Protein 4HCJ (pdb70)

Structure (mmCIF, N/CA/C/O backbone):
data_4HCJ
#
_entry.id   4HCJ
#
_cell.length_a   64.799
_cell.length_b   42.197
_cell.length_c   66.366
_cell.angle_alpha   90.00
_cell.angle_beta   116.95
_cell.angle_gamma   90.00
#
_symmetry.space_group_name_H-M   'C 1 2 1'
#
loop_
_entity.id
_entity.type
_entity.pdbx_description
1 polymer 'ThiJ/PfpI domain protein'
2 non-polymer 'MAGNESIUM ION'
3 non-polymer 'CHLORIDE ION'
4 non-polymer 'FORMIC ACID'
5 water water
#
loop_
_atom_site.group_PDB
_atom_site.id
_atom_site.type_symbol
_atom_site.label_atom_id
_atom_site.label_alt_id
_atom_site.label_comp_id
_atom_site.label_asym_id
_atom_site.label_entity_id
_atom_site.label_seq_id
_atom_site.pdbx_PDB_ins_code
_atom_site.Cartn_x
_atom_site.Cartn_y
_atom_site.Cartn_z
_atom_site.occupancy
_atom_site.B_iso_or_equiv
_atom_site.auth_seq_id
_atom_site.auth_comp_id
_atom_site.auth_asym_id
_atom_site.auth_atom_id
_atom_site.pdbx_PDB_model_num
ATOM 1 N N . GLY A 1 5 ? -6.542 36.331 26.719 1.00 40.70 2 GLY A N 1
ATOM 2 C CA . GLY A 1 5 ? -5.511 37.348 26.831 1.00 31.31 2 GLY A CA 1
ATOM 3 C C . GLY A 1 5 ? -4.934 37.777 25.492 1.00 22.79 2 GLY A C 1
ATOM 4 O O . GLY A 1 5 ? -3.788 38.235 25.416 1.00 23.12 2 GLY A O 1
ATOM 5 N N . LYS A 1 6 ? -5.718 37.629 24.425 1.00 16.90 3 LYS A N 1
ATOM 6 C CA . LYS A 1 6 ? -5.271 38.037 23.098 1.00 13.88 3 LYS A CA 1
ATOM 7 C C . LYS A 1 6 ? -5.323 39.551 22.957 1.00 12.45 3 LYS A C 1
ATOM 8 O O . LYS A 1 6 ? -6.292 40.199 23.370 1.00 14.66 3 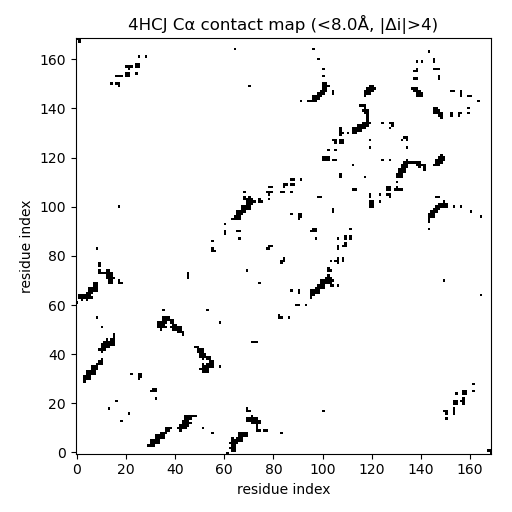LYS A O 1
ATOM 14 N N . THR A 1 7 ? -4.274 40.097 22.357 1.00 9.60 4 THR A N 1
ATOM 15 C CA . THR A 1 7 ? -4.060 41.536 22.322 1.00 9.01 4 THR A CA 1
ATOM 16 C C . THR A 1 7 ? -4.136 42.150 20.930 1.00 8.13 4 THR A C 1
ATOM 17 O O . THR A 1 7 ? -4.240 43.363 20.796 1.00 8.51 4 THR A O 1
ATOM 21 N N . ASN A 1 8 ? -4.025 41.323 19.895 1.00 7.95 5 ASN A N 1
ATOM 22 C CA . ASN A 1 8 ? -3.907 41.814 18.527 1.00 7.86 5 ASN A CA 1
ATOM 23 C C . ASN A 1 8 ? -2.706 42.746 18.354 1.00 7.43 5 ASN A C 1
ATOM 24 O O . ASN A 1 8 ? -2.746 43.660 17.538 1.00 7.84 5 ASN A O 1
ATOM 29 N N . ASN A 1 9 ? -1.635 42.481 19.108 1.00 7.45 6 ASN A N 1
ATOM 30 C CA . ASN A 1 9 ? -0.397 43.254 19.020 1.00 7.14 6 ASN A CA 1
ATOM 31 C C . ASN A 1 9 ? 0.782 42.332 18.696 1.00 6.42 6 ASN A C 1
ATOM 32 O O . ASN A 1 9 ? 0.856 41.205 19.198 1.00 7.34 6 ASN A O 1
ATOM 37 N N . ILE A 1 10 ? 1.718 42.839 17.897 1.00 6.34 7 ILE A N 1
ATOM 38 C CA . ILE A 1 10 ? 2.935 42.126 17.534 1.00 6.19 7 ILE A CA 1
ATOM 39 C C . ILE A 1 10 ? 4.147 42.986 17.872 1.00 6.12 7 ILE A C 1
ATOM 40 O O . ILE A 1 10 ? 4.166 44.181 17.576 1.00 6.75 7 ILE A O 1
ATOM 45 N N . LEU A 1 11 ? 5.154 42.372 18.482 1.00 5.66 8 LEU A N 1
ATOM 46 C CA . LEU A 1 11 ? 6.420 43.020 18.804 1.00 5.78 8 LEU A CA 1
ATOM 47 C C . LEU A 1 11 ? 7.505 42.649 17.807 1.00 5.24 8 LEU A C 1
ATOM 48 O O . LEU A 1 11 ? 7.709 41.451 17.558 1.00 6.00 8 LEU A O 1
ATOM 53 N N . TYR A 1 12 ? 8.217 43.634 17.267 1.00 5.37 9 TYR A N 1
ATOM 54 C CA . TYR A 1 12 ? 9.454 43.386 16.554 1.00 5.01 9 TYR A CA 1
ATOM 55 C C . TYR A 1 12 ? 10.655 43.517 17.488 1.00 4.95 9 TYR A C 1
ATOM 56 O O . TYR A 1 12 ? 10.681 44.385 18.371 1.00 5.55 9 TYR A O 1
ATOM 65 N N . VAL A 1 13 ? 11.657 42.681 17.256 1.00 5.17 10 VAL A N 1
ATOM 66 C CA . VAL A 1 13 ? 12.990 42.827 17.830 1.00 5.52 10 VAL A CA 1
ATOM 67 C C . VAL A 1 13 ? 13.947 42.998 16.663 1.00 5.53 10 VAL A C 1
ATOM 68 O O . VAL A 1 13 ? 13.996 42.135 15.777 1.00 5.88 10 VAL A O 1
ATOM 80 N N A SER A 1 15 ? 17.736 45.321 15.079 0.63 6.51 12 SER A N 1
ATOM 81 N N B SER A 1 15 ? 17.716 45.329 15.061 0.37 6.16 12 SER A N 1
ATOM 82 C CA A SER A 1 15 ? 18.830 46.262 15.260 0.63 7.08 12 SER A CA 1
ATOM 83 C CA B SER A 1 15 ? 18.802 46.266 15.228 0.37 5.93 12 SER A CA 1
ATOM 84 C C A SER A 1 15 ? 18.399 47.670 14.853 0.63 7.36 12 SER A C 1
ATOM 85 C C B SER A 1 15 ? 18.341 47.677 14.883 0.37 6.20 12 SER A C 1
ATOM 86 O O A SER A 1 15 ? 17.708 47.860 13.844 0.63 8.02 12 SER A O 1
ATOM 87 O O B SER A 1 15 ? 17.557 47.877 13.954 0.37 6.67 12 SER A O 1
ATOM 92 N N . GLY A 1 16 ? 18.848 48.653 15.627 1.00 7.51 13 GLY A N 1
ATOM 93 C CA . GLY A 1 16 ? 18.508 50.042 15.379 1.00 9.08 13 GLY A CA 1
ATOM 94 C C . GLY A 1 16 ? 19.132 50.591 14.115 1.00 9.93 13 GLY A C 1
ATOM 95 O O . GLY A 1 16 ? 18.637 51.558 13.548 1.00 14.19 13 GLY A O 1
ATOM 96 N N A GLN A 1 17 ? 20.235 50.014 13.676 0.61 8.68 14 GLN A N 1
ATOM 97 N N B GLN A 1 17 ? 20.243 49.986 13.702 0.39 8.89 14 GLN A N 1
ATOM 98 C CA A GLN A 1 17 ? 20.774 50.370 12.376 0.61 9.21 14 GLN A CA 1
ATOM 99 C CA B GLN A 1 17 ? 20.918 50.306 12.449 0.39 8.12 14 GLN A CA 1
ATOM 100 C C A GLN A 1 17 ? 21.011 49.110 11.577 0.61 8.23 14 GLN A C 1
ATOM 101 C C B GLN A 1 17 ? 20.965 49.050 11.586 0.39 7.15 14 GLN A C 1
ATOM 102 O O A GLN A 1 17 ? 21.410 48.078 12.119 0.61 9.02 14 GLN A O 1
ATOM 103 O O B GLN A 1 17 ? 21.189 47.951 12.096 0.39 6.38 14 GLN A O 1
ATOM 114 N N . ASN A 1 18 ? 20.745 49.208 10.285 1.00 7.63 15 ASN A N 1
ATOM 115 C CA . ASN A 1 18 ? 20.989 48.136 9.336 1.00 7.70 15 ASN A CA 1
ATOM 116 C C . ASN A 1 18 ? 20.134 46.897 9.532 1.00 6.91 15 ASN A C 1
ATOM 117 O O . ASN A 1 18 ? 20.539 45.791 9.166 1.00 7.19 15 ASN A O 1
ATOM 122 N N . PHE A 1 19 ? 18.913 47.082 10.043 1.00 7.04 16 PHE A N 1
ATOM 123 C CA . PHE A 1 19 ? 17.918 46.027 9.937 1.00 6.53 16 PHE A CA 1
ATOM 124 C C . PHE A 1 19 ? 17.507 45.861 8.466 1.00 6.56 16 PHE A C 1
ATOM 125 O O . PHE A 1 19 ? 17.681 46.754 7.635 1.00 6.78 16 PHE A O 1
ATOM 133 N N . GLN A 1 20 ? 16.955 44.696 8.149 1.00 6.14 17 GLN A N 1
ATOM 134 C CA . GLN A 1 20 ? 16.581 44.399 6.776 1.00 6.45 17 GLN A CA 1
ATOM 135 C C . GLN A 1 20 ? 15.252 45.066 6.436 1.00 6.41 17 GLN A C 1
ATOM 136 O O . GLN A 1 20 ? 14.197 44.635 6.911 1.00 6.81 17 GLN A O 1
ATOM 142 N N . ASP A 1 21 ? 15.297 46.116 5.615 1.00 6.62 18 ASP A N 1
ATOM 143 C CA . ASP A 1 21 ? 14.106 46.925 5.375 1.00 7.41 18 ASP A CA 1
ATOM 144 C C . ASP A 1 21 ? 12.892 46.101 4.961 1.00 7.20 18 ASP A C 1
ATOM 145 O O . ASP A 1 21 ? 11.803 46.286 5.504 1.00 7.74 18 ASP A O 1
ATOM 150 N N . GLU A 1 22 ? 13.051 45.212 3.985 1.00 7.07 19 GLU A N 1
ATOM 151 C CA . GLU A 1 22 ? 11.878 44.547 3.432 1.00 7.78 19 GLU A CA 1
ATOM 152 C C . GLU A 1 22 ? 11.199 43.688 4.482 1.00 7.03 19 GLU A C 1
ATOM 153 O O . GLU A 1 22 ? 9.975 43.587 4.546 1.00 6.92 19 GLU A O 1
ATOM 159 N N . GLU A 1 23 ? 12.013 43.037 5.302 1.00 6.62 20 GLU A N 1
ATOM 160 C CA . GLU A 1 23 ? 11.479 42.129 6.316 1.00 6.72 20 GLU A CA 1
ATOM 161 C C . GLU A 1 23 ? 10.583 42.874 7.283 1.00 6.91 20 GLU A C 1
ATOM 162 O O . GLU A 1 23 ? 9.520 42.366 7.667 1.00 8.02 20 GLU A O 1
ATOM 168 N N . TYR A 1 24 ? 11.002 44.082 7.672 1.00 6.07 21 TYR A N 1
ATOM 169 C CA . TYR A 1 24 ? 10.210 44.916 8.551 1.00 6.36 21 TYR A CA 1
ATOM 170 C C . TYR A 1 24 ? 9.024 45.562 7.822 1.00 6.26 21 TYR A C 1
ATOM 171 O O . TYR A 1 24 ? 7.867 45.358 8.210 1.00 6.36 21 TYR A O 1
ATOM 180 N N . PHE A 1 25 ? 9.292 46.366 6.798 1.00 6.42 22 PHE A N 1
ATOM 181 C CA . PHE A 1 25 ? 8.226 47.167 6.196 1.00 6.80 22 PHE A CA 1
ATOM 182 C C . PHE A 1 25 ? 7.155 46.319 5.506 1.00 6.33 22 PHE A C 1
ATOM 183 O O . PHE A 1 25 ? 5.963 46.628 5.604 1.00 6.96 22 PHE A O 1
ATOM 191 N N A GLU A 1 26 ? 7.562 45.263 4.806 0.54 6.29 23 GLU A N 1
ATOM 192 N N B GLU A 1 2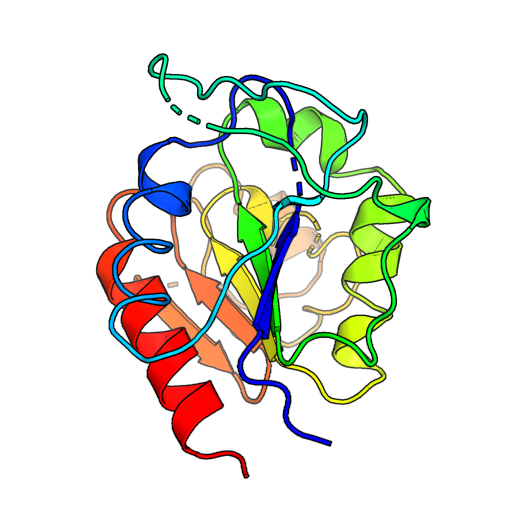6 ? 7.549 45.268 4.793 0.46 6.25 23 GLU A N 1
ATOM 193 C CA A GLU A 1 26 ? 6.580 44.445 4.102 0.54 6.48 23 GLU A CA 1
ATOM 194 C CA B GLU A 1 26 ? 6.534 44.474 4.110 0.46 6.48 23 GLU A CA 1
ATOM 195 C C A GLU A 1 26 ? 5.739 43.619 5.065 0.54 6.09 23 GLU A C 1
ATOM 196 C C B GLU A 1 26 ? 5.714 43.650 5.092 0.46 6.02 23 GLU A C 1
ATOM 197 O O A GLU A 1 26 ? 4.539 43.447 4.860 0.54 6.74 23 GLU A O 1
ATOM 198 O O B GLU A 1 26 ? 4.503 43.506 4.926 0.46 6.59 23 GLU A O 1
ATOM 209 N N . SER A 1 27 ? 6.344 43.128 6.135 1.00 5.97 24 SER A N 1
ATOM 210 C CA . SER A 1 27 ? 5.559 42.384 7.112 1.00 5.95 24 SER A CA 1
ATOM 211 C C . SER A 1 27 ? 4.624 43.309 7.876 1.00 5.79 24 SER A C 1
ATOM 212 O O . SER A 1 27 ? 3.476 42.940 8.144 1.00 6.23 24 SER A O 1
ATOM 215 N N . LYS A 1 28 ? 5.102 44.513 8.192 1.00 5.84 25 LYS A N 1
ATOM 216 C CA . LYS A 1 28 ? 4.309 45.457 8.959 1.00 6.45 25 LYS A CA 1
ATOM 217 C C . LYS A 1 28 ? 3.001 45.786 8.231 1.00 6.48 25 LYS A C 1
ATOM 218 O O . LYS A 1 28 ? 1.937 45.853 8.850 1.00 6.56 25 LYS A O 1
ATOM 224 N N A LYS A 1 29 ? 3.076 45.986 6.923 0.59 6.52 26 LYS A N 1
ATOM 225 N N B LYS A 1 29 ? 3.078 46.008 6.922 0.41 6.81 26 LYS A N 1
ATOM 226 C CA A LYS A 1 29 ? 1.882 46.340 6.162 0.59 7.69 26 LYS A CA 1
ATOM 227 C CA B LYS A 1 29 ? 1.879 46.329 6.146 0.41 8.07 26 LYS A CA 1
ATOM 228 C C A LYS A 1 29 ? 0.835 45.226 6.240 0.59 7.30 26 LYS A C 1
ATOM 229 C C B LYS A 1 29 ? 0.842 45.222 6.287 0.41 7.65 26 LYS A C 1
ATOM 230 O O A LYS A 1 29 ? -0.366 45.496 6.406 0.59 7.28 26 LYS A O 1
ATOM 231 O O B LYS A 1 29 ? -0.340 45.488 6.544 0.41 7.85 26 LYS A O 1
ATOM 242 N N . ILE A 1 30 ? 1.295 43.982 6.128 1.00 6.95 27 ILE A N 1
ATOM 243 C CA . ILE A 1 30 ? 0.412 42.827 6.208 1.00 7.22 27 ILE A CA 1
ATOM 244 C C . ILE A 1 30 ? -0.159 42.651 7.619 1.00 6.77 27 ILE A C 1
ATOM 245 O O . ILE A 1 30 ? -1.366 42.427 7.794 1.00 7.30 27 ILE A O 1
ATOM 250 N N . PHE A 1 31 ? 0.686 42.771 8.636 1.00 6.28 28 PHE A N 1
ATOM 251 C CA . PHE A 1 31 ? 0.219 42.644 10.010 1.00 6.52 28 PHE A CA 1
ATOM 252 C C . PHE A 1 31 ? -0.837 43.702 10.320 1.00 6.93 28 PHE A C 1
ATOM 253 O O . PHE A 1 31 ? -1.908 43.395 10.854 1.00 7.54 28 PHE A O 1
ATOM 261 N N A GLU A 1 32 ? -0.570 44.947 9.940 0.50 7.50 29 GLU A N 1
ATOM 262 N N B GLU A 1 32 ? -0.518 44.959 10.040 0.50 7.10 29 GLU A N 1
ATOM 263 C CA A GLU A 1 32 ? -1.530 46.018 10.187 0.50 9.11 29 GLU A CA 1
ATOM 264 C CA B GLU A 1 32 ? -1.401 46.027 10.471 0.50 8.04 29 GLU A CA 1
ATOM 265 C C A GLU A 1 32 ? -2.851 45.794 9.480 0.50 10.05 29 GLU A C 1
ATOM 266 C C B GLU A 1 32 ? -2.734 45.935 9.732 0.50 7.97 29 GLU A C 1
ATOM 267 O O A GLU A 1 32 ? -3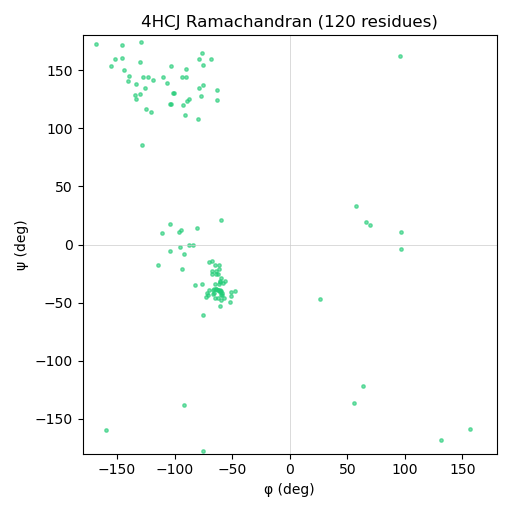.916 45.899 10.082 0.50 11.00 29 GLU A O 1
ATOM 268 O O B GLU A 1 32 ? -3.793 46.125 10.324 0.50 7.82 29 GLU A O 1
ATOM 279 N N A SER A 1 33 ? -2.781 45.487 8.192 0.50 9.30 30 SER A N 1
ATOM 280 N N B SER A 1 33 ? -2.691 45.594 8.448 0.50 9.19 30 SER A N 1
ATOM 281 C CA A SER A 1 33 ? -3.994 45.263 7.421 0.50 10.77 30 SER A CA 1
ATOM 282 C CA B SER A 1 33 ? -3.927 45.425 7.685 0.50 10.88 30 SER A CA 1
ATOM 283 C C A SER A 1 33 ? -4.860 44.180 8.051 0.50 10.61 30 SER A C 1
ATOM 284 C C B SER A 1 33 ? -4.829 44.326 8.265 0.50 10.57 30 SER A C 1
ATOM 285 O O A SER A 1 33 ? -6.084 44.199 7.916 0.50 12.22 30 SER A O 1
ATOM 286 O O B SER A 1 33 ? -6.052 44.470 8.291 0.50 12.35 30 SER A O 1
ATOM 291 N N . ALA A 1 34 ? -4.221 43.241 8.743 1.00 9.50 31 ALA A N 1
ATOM 292 C CA . ALA A 1 34 ? -4.940 42.157 9.376 1.00 9.08 31 ALA A CA 1
ATOM 293 C C . ALA A 1 34 ? -5.463 42.499 10.781 1.00 8.72 31 ALA A C 1
ATOM 294 O O . ALA A 1 34 ? -6.127 41.671 11.409 1.00 9.94 31 ALA A O 1
ATOM 296 N N . GLY A 1 35 ? -5.164 43.699 11.273 1.00 8.15 32 GLY A N 1
ATOM 297 C CA . GLY A 1 35 ? -5.623 44.129 12.581 1.00 8.34 32 GLY A CA 1
ATOM 298 C C . GLY A 1 35 ? -4.619 43.948 13.708 1.00 8.30 32 GLY A C 1
ATOM 299 O O . GLY A 1 35 ? -4.980 44.106 14.878 1.00 9.23 32 GLY A O 1
ATOM 300 N N . TYR A 1 36 ? -3.364 43.629 13.371 1.00 7.80 33 TYR A N 1
ATOM 301 C CA . TYR A 1 36 ? -2.308 43.448 14.370 1.00 8.65 33 TYR A CA 1
ATOM 302 C C . TYR A 1 36 ? -1.446 44.697 14.419 1.00 9.68 33 TYR A C 1
ATOM 303 O O . TYR A 1 36 ? -0.654 44.958 13.499 1.00 11.41 33 TYR A O 1
ATOM 312 N N A LYS A 1 37 ? -1.568 45.453 15.508 0.63 9.19 34 LYS A N 1
ATOM 313 N N B LYS A 1 37 ? -1.623 45.494 15.474 0.37 9.23 34 LYS A N 1
ATOM 314 C CA A LYS A 1 37 ? -0.751 46.643 15.696 0.63 9.86 34 LYS A CA 1
ATOM 315 C CA B LYS A 1 37 ? -0.780 46.663 15.701 0.37 9.64 34 LYS A CA 1
ATOM 316 C C A LYS A 1 37 ? 0.643 46.271 16.149 0.63 8.72 34 LYS A C 1
ATOM 317 C C B LYS A 1 37 ? 0.628 46.171 15.971 0.37 8.48 34 LYS A C 1
ATOM 318 O O A LYS A 1 37 ? 0.836 45.379 16.978 0.63 11.00 34 LYS A O 1
ATOM 319 O O B LYS A 1 37 ? 0.815 45.069 16.483 0.37 10.47 34 LYS A O 1
ATOM 330 N N . THR A 1 38 ? 1.623 46.966 15.598 1.00 7.36 35 THR A N 1
ATOM 331 C CA . THR A 1 38 ? 3.019 46.587 15.807 1.00 6.78 35 THR A CA 1
ATOM 332 C C . THR A 1 38 ? 3.762 47.620 16.629 1.00 6.71 35 THR A C 1
ATOM 333 O O . THR A 1 38 ? 3.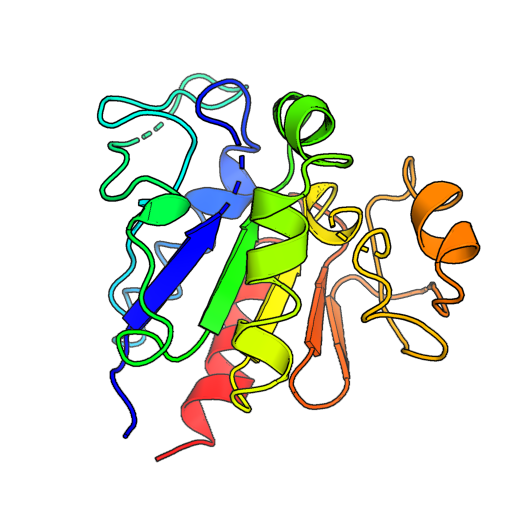444 48.821 16.602 1.00 7.69 35 THR A O 1
ATOM 337 N N A LYS A 1 39 ? 4.749 47.138 17.372 0.55 6.38 36 LYS A N 1
ATOM 338 N N B LYS A 1 39 ? 4.755 47.139 17.369 0.45 6.56 36 LYS A N 1
ATOM 339 C CA A LYS A 1 39 ? 5.713 47.980 18.055 0.55 6.25 36 LYS A CA 1
ATOM 340 C CA B LYS A 1 39 ? 5.708 47.981 18.077 0.45 6.58 36 LYS A CA 1
ATOM 341 C C A LYS A 1 39 ? 7.096 47.459 17.721 0.55 5.46 36 LYS A C 1
ATOM 342 C C B LYS A 1 39 ? 7.112 47.440 17.865 0.45 6.00 36 LYS A C 1
ATOM 343 O O A LYS A 1 39 ? 7.264 46.276 17.405 0.55 5.80 36 LYS A O 1
ATOM 344 O O B LYS A 1 39 ? 7.315 46.228 17.787 0.45 6.45 36 LYS A O 1
ATOM 355 N N . VAL A 1 40 ? 8.083 48.343 17.812 1.00 5.53 37 VAL A N 1
ATOM 356 C CA . VAL A 1 40 ? 9.485 47.978 17.619 1.00 5.61 37 VAL A CA 1
ATOM 357 C C . VAL A 1 40 ? 10.223 48.091 18.943 1.00 5.56 37 VAL A C 1
ATOM 358 O O . VAL A 1 40 ? 10.152 49.132 19.615 1.00 5.92 37 VAL A O 1
ATOM 362 N N . SER A 1 41 ? 10.955 47.033 19.285 1.00 5.43 38 SER A N 1
ATOM 363 C CA . SER A 1 41 ? 11.936 47.075 20.367 1.00 5.56 38 SER A CA 1
ATOM 364 C C . SER A 1 41 ? 13.350 46.983 19.817 1.00 5.51 38 SER A C 1
ATOM 365 O O . SER A 1 41 ? 13.618 46.277 18.833 1.00 5.88 38 SER A O 1
ATOM 368 N N . SER A 1 42 ? 14.254 47.704 20.468 1.00 5.34 39 SER A N 1
ATOM 369 C CA . SER A 1 42 ? 15.654 47.715 20.082 1.00 5.65 39 SER A CA 1
ATOM 370 C C . SER A 1 42 ? 16.478 48.187 21.270 1.00 5.94 39 SER A C 1
ATOM 371 O O . SER A 1 42 ? 16.043 48.137 22.420 1.00 6.61 39 SER A O 1
ATOM 374 N N . THR A 1 43 ? 17.689 48.663 20.987 1.00 6.62 40 THR A N 1
ATOM 375 C CA . THR A 1 43 ? 18.647 48.972 22.030 1.00 7.25 40 THR A CA 1
ATOM 376 C C . THR A 1 43 ? 18.584 50.414 22.520 1.00 7.17 40 THR A C 1
ATOM 377 O O . THR A 1 43 ? 19.245 50.744 23.502 1.00 8.15 40 THR A O 1
ATOM 381 N N . PHE A 1 44 ? 17.806 51.259 21.858 1.00 7.33 41 PHE A N 1
ATOM 382 C CA . PHE A 1 44 ? 17.635 52.649 22.281 1.00 7.76 41 PHE A CA 1
ATOM 383 C C . PHE A 1 44 ? 16.264 53.121 21.831 1.00 7.40 41 PHE A C 1
ATOM 384 O O . PHE A 1 44 ? 15.701 52.551 20.900 1.00 7.96 41 PHE A O 1
ATOM 392 N N . ILE A 1 45 ? 15.756 54.179 22.458 1.00 7.75 42 ILE A N 1
ATOM 393 C CA . ILE A 1 45 ? 14.501 54.797 22.038 1.00 8.12 42 ILE A CA 1
ATOM 394 C C . ILE A 1 45 ? 14.844 55.922 21.073 1.00 8.02 42 ILE A C 1
ATOM 395 O O . ILE A 1 45 ? 15.535 56.889 21.432 1.00 9.56 42 ILE A O 1
ATOM 400 N N . GLY A 1 46 ? 14.339 55.832 19.857 1.00 7.62 43 GLY A N 1
ATOM 401 C CA . GLY A 1 46 ? 14.615 56.844 18.857 1.00 7.47 43 GLY A CA 1
ATOM 402 C C . GLY A 1 46 ? 14.447 56.259 17.473 1.00 7.43 43 GLY A C 1
ATOM 403 O O . GLY A 1 46 ? 13.789 55.235 17.300 1.00 8.77 43 GLY A O 1
ATOM 404 N N . THR A 1 47 ? 15.067 56.888 16.491 1.00 6.90 44 THR A N 1
ATOM 405 C CA . THR A 1 47 ? 14.840 56.530 15.103 1.00 7.21 44 THR A CA 1
ATOM 406 C C . THR A 1 47 ? 15.798 55.446 14.644 1.00 7.53 44 THR A C 1
ATOM 407 O O . THR A 1 47 ? 17.018 55.612 14.747 1.00 8.14 44 THR A O 1
ATOM 411 N N . ALA A 1 48 ? 15.231 54.346 14.159 1.00 7.70 45 ALA A N 1
ATOM 412 C CA . ALA A 1 48 ? 15.979 53.258 13.544 1.00 8.22 45 ALA A CA 1
ATOM 413 C C . ALA A 1 48 ? 16.124 53.497 12.045 1.00 8.16 45 ALA A C 1
ATOM 414 O O . ALA A 1 48 ? 15.265 54.127 11.421 1.00 9.22 45 ALA A O 1
ATOM 416 N N . GLN A 1 49 ? 17.202 52.990 11.455 1.00 8.74 46 GLN A N 1
ATOM 417 C CA . GLN A 1 49 ? 17.401 53.134 10.011 1.00 10.84 46 GLN A CA 1
ATOM 418 C C . GLN A 1 49 ? 17.832 51.808 9.407 1.00 8.59 46 GLN A C 1
ATOM 419 O O . GLN A 1 49 ? 18.775 51.173 9.877 1.00 9.22 46 GLN A O 1
ATOM 425 N N . GLY A 1 50 ? 17.125 51.402 8.359 1.00 8.02 47 GLY A N 1
ATOM 426 C CA . GLY A 1 50 ? 17.388 50.135 7.714 1.00 7.62 47 GLY A CA 1
ATOM 427 C C . GLY A 1 50 ? 18.628 50.187 6.855 1.00 6.93 47 GLY A C 1
ATOM 428 O O . GLY A 1 50 ? 19.125 51.261 6.502 1.00 7.49 47 GLY A O 1
ATOM 429 N N . LYS A 1 51 ? 19.118 49.010 6.492 1.00 6.83 48 LYS A N 1
ATOM 430 C CA . LYS A 1 51 ? 20.207 48.895 5.540 1.00 7.70 48 LYS A CA 1
ATOM 431 C C . LYS A 1 51 ? 19.980 49.746 4.290 1.00 7.53 48 LYS A C 1
ATOM 432 O O . LYS A 1 51 ? 20.918 50.356 3.782 1.00 8.98 48 LYS A O 1
ATOM 438 N N . LEU A 1 52 ? 18.743 49.778 3.804 1.00 6.91 49 LEU A N 1
ATOM 439 C CA . LEU A 1 52 ? 18.418 50.455 2.554 1.00 7.80 49 LEU A CA 1
ATOM 440 C C . LEU A 1 52 ? 17.896 51.872 2.764 1.00 8.71 49 LEU A C 1
ATOM 441 O O . LEU A 1 52 ? 17.433 52.497 1.812 1.00 10.01 49 LEU A O 1
ATOM 446 N N . GLY A 1 53 ? 18.015 52.388 3.982 1.00 8.85 50 GLY A N 1
ATOM 447 C CA . GLY A 1 53 ? 17.704 53.771 4.283 1.00 9.19 50 GLY A CA 1
ATOM 448 C C . GLY A 1 53 ? 16.323 54.046 4.851 1.00 9.90 50 GLY A C 1
ATOM 449 O O . GLY A 1 53 ? 16.023 55.188 5.204 1.00 11.40 50 GLY A O 1
ATOM 450 N N . GLY A 1 54 ? 15.471 53.029 4.964 1.00 9.40 51 GLY A N 1
ATOM 451 C CA . GLY A 1 54 ? 14.137 53.263 5.502 1.00 9.75 51 GLY A CA 1
ATOM 452 C C . GLY A 1 54 ? 14.115 53.461 7.009 1.00 10.26 51 GLY A C 1
ATOM 453 O O . GLY A 1 54 ? 14.702 52.686 7.760 1.00 13.65 51 GLY A O 1
ATOM 470 N N . THR A 1 56 ? 12.209 54.127 10.861 1.00 8.12 53 THR A N 1
ATOM 471 C CA . THR A 1 56 ? 11.038 53.898 11.674 1.00 8.23 53 THR A CA 1
ATOM 472 C C . THR A 1 56 ? 11.404 54.193 13.120 1.00 8.34 53 THR A C 1
ATOM 473 O O . THR A 1 56 ? 12.569 54.135 13.501 1.00 10.37 53 THR A O 1
ATOM 477 N N A ASN A 1 57 ? 10.449 54.552 13.959 0.63 9.05 54 ASN A N 1
ATOM 478 N N B ASN A 1 57 ? 10.369 54.379 13.927 0.37 8.71 54 ASN A N 1
ATOM 479 C CA A ASN A 1 57 ? 10.835 54.781 15.348 0.63 9.90 54 ASN A CA 1
ATOM 480 C CA B ASN A 1 57 ? 10.508 54.615 15.352 0.37 9.01 54 ASN A CA 1
ATOM 481 C C A ASN A 1 57 ? 10.735 53.518 16.203 0.63 9.18 54 ASN A C 1
ATOM 482 C C B ASN A 1 57 ? 10.791 53.334 16.140 0.37 7.60 54 ASN A C 1
ATOM 483 O O A ASN A 1 57 ? 9.890 52.654 15.996 0.63 10.90 54 ASN A O 1
ATOM 484 O O B ASN A 1 57 ? 10.239 52.264 15.838 0.37 7.69 54 ASN A O 1
ATOM 493 N N . ILE A 1 58 ? 11.646 53.441 17.154 1.00 7.68 55 ILE A N 1
ATOM 494 C CA . ILE A 1 58 ? 11.735 52.381 18.139 1.00 6.67 55 ILE A CA 1
ATOM 495 C C . ILE A 1 58 ? 10.871 52.790 19.323 1.00 6.61 55 ILE A C 1
ATOM 496 O O . ILE A 1 58 ? 11.104 53.836 19.943 1.00 7.71 55 ILE A O 1
ATOM 501 N N . ASP A 1 59 ? 9.875 51.966 19.639 1.00 6.36 56 ASP A N 1
ATOM 502 C CA . ASP A 1 59 ? 8.927 52.238 20.709 1.00 6.94 56 ASP A CA 1
ATOM 503 C C . ASP A 1 59 ? 9.428 51.870 22.100 1.00 6.88 56 ASP A C 1
ATOM 504 O O . ASP A 1 59 ? 9.049 52.525 23.085 1.00 8.06 56 ASP A O 1
ATOM 509 N N . LEU A 1 60 ? 10.206 50.791 22.175 1.00 6.45 57 LEU A N 1
ATOM 510 C CA . LEU A 1 60 ? 10.532 50.139 23.437 1.00 7.00 57 LEU A CA 1
ATOM 511 C C . LEU A 1 60 ? 11.987 49.703 23.454 1.00 6.21 57 LEU A C 1
ATOM 512 O O . LEU A 1 60 ? 12.515 49.251 22.434 1.00 6.37 57 LEU A O 1
ATOM 517 N N . LEU A 1 61 ? 12.608 49.776 24.622 1.00 6.05 58 LEU A N 1
ATOM 518 C CA . LEU A 1 61 ? 13.843 49.047 24.850 1.00 6.49 58 LEU A CA 1
ATOM 519 C C . LEU A 1 61 ? 13.502 47.572 25.037 1.00 6.76 58 LEU A C 1
ATOM 520 O O . LEU A 1 61 ? 12.406 47.245 25.505 1.00 6.82 58 LEU A O 1
ATOM 525 N N . PHE A 1 62 ? 14.445 46.668 24.740 1.00 7.07 59 PHE A N 1
ATOM 526 C CA . PHE A 1 62 ? 14.222 45.255 25.067 1.00 7.55 59 PHE A CA 1
ATOM 527 C C . PHE A 1 62 ? 13.791 45.121 26.532 1.00 8.00 59 PHE A C 1
ATOM 528 O O . PHE A 1 62 ? 12.893 44.325 26.869 1.00 8.17 59 PHE A O 1
ATOM 536 N N . SER A 1 63 ? 14.433 45.894 27.400 1.00 9.19 60 SER A N 1
ATOM 537 C CA . SER A 1 63 ? 14.189 45.794 28.824 1.00 11.46 60 SER A CA 1
ATOM 538 C C . SER A 1 63 ? 12.804 46.247 29.251 1.00 10.64 60 SER A C 1
ATOM 539 O O . SER A 1 63 ? 12.412 45.966 30.384 1.00 12.68 60 SER A O 1
ATOM 542 N N . GLU A 1 64 ? 12.082 46.939 28.358 1.00 9.40 61 GLU A N 1
ATOM 543 C CA . GLU A 1 64 ? 10.731 47.431 28.630 1.00 9.71 61 GLU A CA 1
ATOM 544 C C . GLU A 1 64 ? 9.639 46.507 28.127 1.00 10.33 61 GLU A C 1
ATOM 545 O O . GLU A 1 64 ? 8.464 46.767 28.327 1.00 12.97 61 GLU A O 1
ATOM 551 N N . VAL A 1 65 ? 10.021 45.415 27.487 1.00 9.65 62 VAL A N 1
ATOM 552 C CA . VAL A 1 65 ? 9.032 44.520 26.906 1.00 10.47 62 VAL A CA 1
ATOM 553 C C . VAL A 1 65 ? 8.332 43.691 27.966 1.00 13.38 62 VAL A C 1
ATOM 554 O O . VAL A 1 65 ? 8.981 43.078 28.809 1.00 14.27 62 VAL A O 1
ATOM 558 N N A ASP A 1 66 ? 7.003 43.686 27.898 0.72 14.51 63 ASP A N 1
ATOM 559 N N B ASP A 1 66 ? 7.002 43.707 27.930 0.28 14.47 63 ASP A N 1
ATOM 560 C CA A ASP A 1 66 ? 6.160 42.839 28.732 0.72 15.82 63 ASP A CA 1
ATOM 561 C CA B ASP A 1 66 ? 6.184 42.823 28.754 0.28 15.43 63 ASP A CA 1
ATOM 562 C C A ASP A 1 66 ? 5.408 41.910 27.792 0.72 13.97 63 ASP A C 1
ATOM 563 C C B ASP A 1 66 ? 5.397 41.911 27.825 0.28 14.35 63 ASP A C 1
ATOM 564 O O A ASP A 1 66 ? 4.606 42.361 26.971 0.72 13.69 63 ASP A O 1
ATOM 565 O O B ASP A 1 66 ? 4.562 42.377 27.046 0.28 15.25 63 ASP A O 1
ATOM 574 N N . ALA A 1 67 ? 5.661 40.611 27.910 1.00 14.25 64 ALA A N 1
ATOM 575 C CA . ALA A 1 67 ? 5.026 39.640 27.021 1.00 15.09 64 ALA A CA 1
ATOM 576 C C . ALA A 1 67 ? 3.497 39.653 27.060 1.00 13.07 64 ALA A C 1
ATOM 577 O O . ALA A 1 67 ? 2.852 39.294 26.081 1.00 12.34 64 ALA A O 1
ATOM 579 N N A VAL A 1 68 ? 2.924 40.077 28.182 0.58 13.23 65 VAL A N 1
ATOM 580 N N B VAL A 1 68 ? 2.915 40.106 28.166 0.42 13.15 65 VAL A N 1
ATOM 581 C CA A VAL A 1 68 ? 1.468 40.086 28.324 0.58 13.98 65 VAL A CA 1
ATOM 582 C CA B VAL A 1 68 ? 1.455 40.185 28.275 0.42 14.06 65 VAL A CA 1
ATOM 583 C C A VAL A 1 68 ? 0.809 41.054 27.343 0.58 13.17 65 VAL A C 1
ATOM 584 C C B VAL A 1 68 ? 0.840 41.136 27.238 0.42 13.45 65 VAL A C 1
ATOM 585 O O A VAL A 1 68 ? -0.386 40.957 27.075 0.58 13.33 65 VAL A O 1
ATOM 586 O O B VAL A 1 68 ? -0.322 40.982 26.853 0.42 15.30 65 VAL A O 1
ATOM 593 N N A GLU A 1 69 ? 1.597 41.974 26.788 0.58 11.74 66 GLU A N 1
ATOM 594 N N B GLU A 1 69 ? 1.628 42.100 26.763 0.42 11.88 66 GLU A N 1
ATOM 595 C CA A GLU A 1 69 ? 1.062 42.997 25.898 0.58 12.16 66 GLU A CA 1
ATOM 596 C CA B GLU A 1 69 ? 1.126 43.103 25.826 0.42 12.30 66 GLU A CA 1
ATOM 597 C C A GLU A 1 69 ? 1.122 42.629 24.420 0.58 10.08 66 GLU A C 1
ATOM 598 C C B GLU A 1 69 ? 1.052 42.608 24.381 0.42 9.72 66 GLU A C 1
ATOM 599 O O A GLU A 1 69 ? 0.763 43.446 23.577 0.58 10.27 66 GLU A O 1
ATOM 600 O O B GLU A 1 69 ? 0.514 43.299 23.520 0.42 10.73 66 GLU A O 1
ATOM 611 N N . PHE A 1 70 ? 1.584 41.419 24.111 1.00 8.51 67 PHE A N 1
ATOM 612 C CA . PHE A 1 70 ? 1.782 40.997 22.719 1.00 7.62 67 PHE A CA 1
ATOM 613 C C . PHE A 1 70 ? 1.336 39.565 22.484 1.00 8.06 67 PHE A C 1
ATOM 614 O O . PHE A 1 70 ? 1.391 38.742 23.387 1.00 10.07 67 PHE A O 1
ATOM 622 N N . ASP A 1 71 ? 0.929 39.265 21.251 1.00 7.33 68 ASP A N 1
ATOM 623 C CA . ASP A 1 71 ? 0.597 37.898 20.854 1.00 7.04 68 ASP A CA 1
ATOM 624 C C . ASP A 1 71 ? 1.783 37.170 20.221 1.00 6.71 68 ASP A C 1
ATOM 625 O O . ASP A 1 71 ? 1.783 35.935 20.151 1.00 7.12 68 ASP A O 1
ATOM 630 N N . ALA A 1 72 ? 2.759 37.915 19.717 1.00 6.39 69 ALA A N 1
ATOM 631 C CA . ALA A 1 72 ? 3.871 37.361 18.954 1.00 6.15 69 ALA A CA 1
ATOM 632 C C . ALA A 1 72 ? 5.049 38.298 19.062 1.00 5.81 69 ALA A C 1
ATOM 633 O O . ALA A 1 72 ? 4.869 39.519 19.225 1.00 6.16 69 ALA A O 1
ATOM 635 N N . VAL A 1 73 ? 6.234 37.723 18.912 1.00 5.70 70 VAL A N 1
ATOM 636 C CA . VAL A 1 73 ? 7.460 38.472 18.686 1.00 5.60 70 VAL A CA 1
ATOM 637 C C . VAL A 1 73 ? 8.028 38.056 17.336 1.00 5.18 70 VAL A C 1
ATOM 638 O O . VAL A 1 73 ? 7.947 36.885 16.952 1.00 5.91 70 VAL A O 1
ATOM 642 N N . VAL A 1 74 ? 8.562 39.041 16.621 1.00 5.07 71 VAL A N 1
ATOM 643 C CA . VAL A 1 74 ? 9.159 38.844 15.298 1.00 5.24 71 VAL A CA 1
ATOM 644 C C . VAL A 1 74 ? 10.585 39.373 15.313 1.00 4.92 71 VAL A C 1
ATOM 645 O O . VAL A 1 74 ? 10.814 40.588 15.504 1.00 5.31 71 VAL A O 1
ATOM 649 N N . PHE A 1 75 ? 11.540 38.472 15.107 1.00 5.17 72 PHE A N 1
ATOM 650 C CA . PHE A 1 75 ? 12.963 38.811 15.021 1.00 5.36 72 PHE A CA 1
ATOM 651 C C . PHE A 1 75 ? 13.323 39.098 13.569 1.00 5.40 72 PHE A C 1
ATOM 652 O O . PHE A 1 75 ? 13.319 38.195 12.723 1.00 6.00 72 PHE A O 1
ATOM 660 N N . VAL A 1 76 ? 13.626 40.361 13.285 1.00 6.06 73 VAL A N 1
ATOM 661 C CA . VAL A 1 76 ? 14.001 40.803 11.952 1.00 6.39 73 VAL A CA 1
ATOM 662 C C . VAL A 1 76 ? 15.510 40.695 11.774 1.00 6.09 73 VAL A C 1
ATOM 663 O O . VAL A 1 76 ? 16.267 40.920 12.726 1.00 6.62 73 VAL A O 1
ATOM 667 N N . GLY A 1 77 ? 15.936 40.337 10.566 1.00 5.98 74 GLY A N 1
ATOM 668 C CA . GLY A 1 77 ? 17.333 40.189 10.245 1.00 6.04 74 GLY A CA 1
ATOM 669 C C . GLY A 1 77 ? 17.982 41.447 9.682 1.00 5.99 74 GLY A C 1
ATOM 670 O O . GLY A 1 77 ? 17.753 42.580 10.156 1.00 6.58 74 GLY A O 1
ATOM 671 N N . GLY A 1 78 ? 18.804 41.223 8.660 1.00 6.58 75 GLY A N 1
ATOM 672 C CA . GLY A 1 78 ? 19.676 42.243 8.113 1.00 7.02 75 GLY A CA 1
ATOM 673 C C . GLY A 1 78 ? 21.056 42.142 8.727 1.00 6.76 75 GLY A C 1
ATOM 674 O O . GLY A 1 78 ? 21.241 41.568 9.802 1.00 7.24 75 GLY A O 1
ATOM 675 N N . ILE A 1 79 ? 22.028 42.751 8.063 1.00 7.31 76 ILE A N 1
ATOM 676 C CA . ILE A 1 79 ? 23.399 42.703 8.548 1.00 8.28 76 ILE A CA 1
ATOM 677 C C . ILE A 1 79 ? 23.527 43.267 9.963 1.00 7.86 76 ILE A C 1
ATOM 678 O O . ILE A 1 79 ? 24.339 42.784 10.756 1.00 8.46 76 ILE A O 1
ATOM 683 N N . GLY A 1 80 ? 22.708 44.265 10.309 1.00 7.49 77 GLY A N 1
ATOM 684 C CA . GLY A 1 80 ? 22.760 44.804 11.656 1.00 7.57 77 GLY A CA 1
ATOM 685 C C . GLY A 1 80 ? 22.357 43.808 12.738 1.00 7.37 77 GLY A C 1
ATOM 686 O O . GLY A 1 80 ? 22.728 43.959 13.900 1.00 7.74 77 GLY A O 1
ATOM 687 N N . CYS A 1 81 ? 21.591 42.784 12.368 1.00 7.40 78 CYS A N 1
ATOM 688 C CA . CYS A 1 81 ? 21.137 41.786 13.340 1.00 7.43 78 CYS A CA 1
ATOM 689 C C . CYS A 1 81 ? 22.309 41.005 13.949 1.00 7.42 78 CYS A C 1
ATOM 690 O O . CYS A 1 81 ? 22.201 40.486 15.064 1.00 7.47 78 CYS A O 1
ATOM 693 N N . ILE A 1 82 ? 23.421 40.909 13.231 1.00 8.11 79 ILE A N 1
ATOM 694 C CA . ILE A 1 82 ? 24.551 40.135 13.720 1.00 9.31 79 ILE A CA 1
ATOM 695 C C . ILE A 1 82 ? 25.011 40.627 15.090 1.00 8.87 79 ILE A C 1
ATOM 696 O O . ILE A 1 82 ? 25.442 39.841 15.928 1.00 9.79 79 ILE A O 1
ATOM 701 N N . THR A 1 83 ? 24.847 41.930 15.331 1.00 9.33 80 THR A N 1
ATOM 702 C CA . THR A 1 83 ? 25.191 42.537 16.613 1.00 11.13 80 THR A CA 1
ATOM 703 C C . THR A 1 83 ? 24.328 42.028 17.771 1.00 10.37 80 THR A C 1
ATOM 704 O O . THR A 1 83 ? 24.694 42.189 18.922 1.00 12.97 80 THR A O 1
ATOM 708 N N . LEU A 1 84 ? 23.181 41.422 17.456 1.00 8.35 81 LEU A N 1
ATOM 709 C CA . LEU A 1 84 ? 22.228 40.923 18.450 1.00 8.17 81 LEU A CA 1
ATOM 710 C C . LEU A 1 84 ? 22.254 39.407 18.613 1.00 7.25 81 LEU A C 1
ATOM 711 O O . LEU A 1 84 ? 21.584 38.873 19.493 1.00 7.30 81 LEU A O 1
ATOM 716 N N . TRP A 1 85 ? 23.024 38.711 17.786 1.00 7.25 82 TRP A N 1
ATOM 717 C CA . TRP A 1 85 ? 23.002 37.259 17.784 1.00 6.80 82 TRP A CA 1
ATOM 718 C C . TRP A 1 85 ? 23.404 36.635 19.114 1.00 7.26 82 TRP A C 1
ATOM 719 O O . TRP A 1 85 ? 22.842 35.604 19.525 1.00 7.79 82 TRP A O 1
ATOM 730 N N . ASP A 1 86 ? 24.412 37.224 19.758 1.00 7.50 83 ASP A N 1
ATOM 731 C CA . ASP A 1 86 ? 24.927 36.692 21.019 1.00 8.66 83 ASP A CA 1
ATOM 732 C C . ASP A 1 86 ? 24.466 37.497 22.228 1.00 8.75 83 ASP A C 1
ATOM 733 O O . ASP A 1 86 ? 25.038 37.380 23.301 1.00 11.47 83 ASP A O 1
ATOM 738 N N . ASP A 1 87 ? 23.423 38.296 22.057 1.00 7.66 84 ASP A N 1
ATOM 739 C CA . ASP A 1 87 ? 22.960 39.170 23.118 1.00 7.69 84 ASP A CA 1
ATOM 740 C C . ASP A 1 87 ? 21.968 38.433 24.023 1.00 7.23 84 ASP A C 1
ATOM 741 O O . ASP A 1 87 ? 20.958 37.905 23.560 1.00 7.39 84 ASP A O 1
ATOM 746 N N . TRP A 1 88 ? 22.252 38.414 25.323 1.00 7.32 85 TRP A N 1
ATOM 747 C CA . TRP A 1 88 ? 21.380 37.719 26.250 1.00 7.85 85 TRP A CA 1
ATOM 748 C C . TRP A 1 88 ? 19.969 38.312 26.300 1.00 6.97 85 TRP A C 1
ATOM 749 O O . TRP A 1 88 ? 19.021 37.608 26.661 1.00 7.46 85 TRP A O 1
ATOM 760 N N . ARG A 1 89 ? 19.824 39.592 25.964 1.00 6.98 86 ARG A N 1
ATOM 761 C CA . ARG A 1 89 ? 18.504 40.222 26.030 1.00 7.41 86 ARG A CA 1
ATOM 762 C C . ARG A 1 89 ? 17.599 39.732 24.907 1.00 7.00 86 ARG A C 1
ATOM 763 O O . ARG A 1 89 ? 16.429 39.448 25.136 1.00 7.65 86 ARG A O 1
ATOM 771 N N . THR A 1 90 ? 18.113 39.666 23.682 1.00 6.35 87 THR A N 1
ATOM 772 C CA . THR A 1 90 ? 17.280 39.226 22.572 1.00 6.26 87 THR A CA 1
ATOM 773 C C . THR A 1 90 ? 16.979 37.732 22.691 1.00 6.37 87 THR A C 1
ATOM 774 O O . THR A 1 90 ? 15.864 37.297 22.443 1.00 6.65 87 THR A O 1
ATOM 778 N N . GLN A 1 91 ? 17.976 36.959 23.112 1.00 6.37 88 GLN A N 1
ATOM 779 C CA . GLN A 1 91 ? 17.737 35.543 23.382 1.00 6.57 88 GLN A CA 1
ATOM 780 C C . GLN A 1 91 ? 16.723 35.378 24.504 1.00 6.84 88 GLN A C 1
ATOM 781 O O . GLN A 1 91 ? 15.847 34.510 24.451 1.00 7.13 88 GLN A O 1
ATOM 787 N N . GLY A 1 92 ? 16.823 36.236 25.517 1.00 7.01 89 GLY A N 1
ATOM 788 C CA . GLY A 1 92 ? 15.906 36.193 26.636 1.00 7.60 89 GLY A CA 1
ATOM 789 C C . GLY A 1 92 ? 14.472 36.465 26.200 1.00 7.28 89 GLY A C 1
ATOM 790 O O . GLY A 1 92 ? 13.542 35.838 26.701 1.00 7.66 89 GLY A O 1
ATOM 791 N N . LEU A 1 93 ? 14.279 37.403 25.273 1.00 7.09 90 LEU A N 1
ATOM 792 C CA . LEU A 1 93 ? 12.929 37.653 24.757 1.00 7.34 90 LEU A CA 1
ATOM 793 C C . LEU A 1 93 ? 12.389 36.461 23.971 1.00 7.21 90 LEU A C 1
ATOM 794 O O . LEU A 1 93 ? 11.196 36.152 24.053 1.00 7.86 90 LEU A O 1
ATOM 799 N N . ALA A 1 94 ? 13.237 35.792 23.202 1.00 6.74 91 ALA A N 1
ATOM 800 C CA . ALA A 1 94 ? 12.797 34.600 22.478 1.00 6.97 91 ALA A CA 1
ATOM 801 C C . ALA A 1 94 ? 12.256 33.555 23.459 1.00 7.35 91 ALA A C 1
ATOM 802 O O . ALA A 1 94 ? 11.177 32.989 23.261 1.00 8.13 91 ALA A O 1
ATOM 804 N N A LYS A 1 95 ? 13.009 33.309 24.527 0.50 7.54 92 LYS A N 1
ATOM 805 N N B LYS A 1 95 ? 13.014 33.317 24.525 0.50 7.78 92 LYS A N 1
ATOM 806 C CA A LYS A 1 95 ? 12.607 32.326 25.524 0.50 8.78 92 LYS A CA 1
ATOM 807 C CA B LYS A 1 95 ? 12.635 32.341 25.536 0.50 9.11 92 LYS A CA 1
ATOM 808 C C A LYS A 1 95 ? 11.359 32.774 26.282 0.50 9.30 92 LYS A C 1
ATOM 809 C C B LYS A 1 95 ? 11.382 32.771 26.301 0.50 9.59 92 LYS A C 1
ATOM 810 O O A LYS A 1 95 ? 10.467 31.967 26.558 0.50 10.05 92 LYS A O 1
ATOM 811 O O B LYS A 1 95 ? 10.518 31.946 26.614 0.50 11.17 92 LYS A O 1
ATOM 822 N N . LEU A 1 96 ? 11.302 34.065 26.610 1.00 9.48 93 LEU A N 1
ATOM 823 C CA . LEU A 1 96 ? 10.161 34.623 27.343 1.00 10.26 93 LEU A CA 1
ATOM 824 C C . LEU A 1 96 ? 8.870 34.395 26.565 1.00 9.27 93 LEU A C 1
ATOM 825 O O . LEU A 1 96 ? 7.857 33.945 27.110 1.00 10.05 93 LEU A O 1
ATOM 830 N N . PHE A 1 97 ? 8.890 34.728 25.280 1.00 7.85 94 PHE A N 1
ATOM 831 C CA . PHE A 1 97 ? 7.691 34.567 24.466 1.00 7.43 94 PHE A CA 1
ATOM 832 C C . PHE A 1 97 ? 7.335 33.096 24.307 1.00 7.96 94 PHE A C 1
ATOM 833 O O . PHE A 1 97 ? 6.169 32.721 24.418 1.00 8.60 94 PHE A O 1
ATOM 841 N N . LEU A 1 98 ? 8.336 32.249 24.064 1.00 8.03 95 LEU A N 1
ATOM 842 C CA . LEU A 1 98 ? 8.049 30.819 23.924 1.00 9.42 95 LEU A CA 1
ATOM 843 C C . LEU A 1 98 ? 7.403 30.268 25.191 1.00 10.85 95 LEU A C 1
ATOM 844 O O . LEU A 1 98 ? 6.402 29.546 25.133 1.00 11.91 95 LEU A O 1
ATOM 849 N N . ASP A 1 99 ? 7.986 30.597 26.340 1.00 12.28 96 ASP A N 1
ATOM 850 C CA . ASP A 1 99 ? 7.518 30.048 27.619 1.00 15.43 96 ASP A CA 1
ATOM 851 C C . ASP A 1 99 ? 6.134 30.553 28.005 1.00 13.87 96 ASP A C 1
ATOM 852 O O . ASP A 1 99 ? 5.436 29.909 28.779 1.00 15.11 96 ASP A O 1
ATOM 857 N N . ASN A 1 100 ? 5.751 31.704 27.466 1.00 12.66 97 ASN A N 1
ATOM 858 C CA . ASN A 1 100 ? 4.435 32.259 27.716 1.00 13.22 97 ASN A CA 1
ATOM 859 C C . ASN A 1 100 ? 3.432 31.903 26.642 1.00 12.74 97 ASN A C 1
ATOM 860 O O . ASN A 1 100 ? 2.383 32.537 26.530 1.00 13.79 97 ASN A O 1
ATOM 865 N N A GLN A 1 101 ? 3.761 30.877 25.860 0.51 12.26 98 GLN A N 1
ATOM 866 N N B GLN A 1 101 ? 3.771 30.885 25.853 0.49 12.49 98 GLN A N 1
ATOM 867 C CA A GLN A 1 101 ? 2.842 30.314 24.871 0.51 13.65 98 GLN A CA 1
ATOM 868 C CA B GLN A 1 101 ? 2.859 30.306 24.868 0.49 13.67 98 GLN A CA 1
ATOM 869 C C A GLN A 1 101 ? 2.450 31.323 23.799 0.51 11.90 98 GLN A C 1
ATOM 870 C C B GLN A 1 101 ? 2.475 31.286 23.765 0.49 11.92 98 GLN A C 1
ATOM 871 O O A GLN A 1 101 ? 1.337 31.272 23.273 0.51 13.38 98 GLN A O 1
ATOM 872 O O B GLN A 1 101 ? 1.396 31.174 23.178 0.49 13.22 98 GLN A O 1
ATOM 883 N N . LYS A 1 102 ? 3.369 32.227 23.475 1.00 10.02 99 LYS A N 1
ATOM 884 C CA . LYS A 1 102 ? 3.164 33.172 22.383 1.00 8.86 99 LYS A CA 1
ATOM 885 C C . LYS A 1 102 ? 3.807 32.652 21.103 1.00 7.67 99 LYS A C 1
ATOM 886 O O . LYS A 1 102 ? 4.545 31.661 21.097 1.00 8.16 99 LYS A O 1
ATOM 892 N N . ILE A 1 103 ? 3.508 33.325 20.006 1.00 7.21 100 ILE A N 1
ATOM 893 C CA . ILE A 1 103 ? 4.158 33.005 18.740 1.00 7.37 100 ILE A CA 1
ATOM 894 C C . ILE A 1 103 ? 5.559 33.624 18.727 1.00 6.66 100 ILE A C 1
ATOM 895 O O . ILE A 1 103 ? 5.743 34.788 19.121 1.00 6.77 100 ILE A O 1
ATOM 900 N N . VAL A 1 104 ? 6.534 32.831 18.303 1.00 6.17 101 VAL A N 1
ATOM 901 C CA . VAL A 1 104 ? 7.910 33.276 18.201 1.00 5.92 101 VAL A CA 1
ATOM 902 C C . VAL A 1 104 ? 8.316 33.114 16.746 1.00 5.69 101 VAL A C 1
ATOM 903 O O . VAL A 1 104 ? 8.386 31.972 16.238 1.00 6.00 101 VAL A O 1
ATOM 907 N N . ALA A 1 105 ? 8.574 34.232 16.080 1.00 5.43 102 ALA A N 1
ATOM 908 C CA . ALA A 1 105 ? 8.792 34.206 14.646 1.00 5.54 102 ALA A CA 1
ATOM 909 C C . ALA A 1 105 ? 10.099 34.904 14.309 1.00 5.12 102 ALA A C 1
ATOM 910 O O . ALA A 1 105 ? 10.442 35.906 14.947 1.00 5.75 102 ALA A O 1
ATOM 912 N N . GLY A 1 106 ? 10.814 34.412 13.312 1.00 5.05 103 GLY A N 1
ATOM 913 C CA . GLY A 1 106 ? 12.023 35.060 12.855 1.00 5.33 103 GLY A CA 1
ATOM 914 C C . GLY A 1 106 ? 12.162 34.938 11.359 1.00 5.19 103 GLY A C 1
ATOM 915 O O . GLY A 1 106 ? 11.743 33.936 10.758 1.00 5.51 103 GLY A O 1
ATOM 916 N N . ILE A 1 107 ? 12.810 35.928 10.767 1.00 4.96 104 ILE A N 1
ATOM 917 C CA . ILE A 1 107 ? 13.037 35.955 9.342 1.00 5.32 104 ILE A CA 1
ATOM 918 C C . ILE A 1 107 ? 14.478 36.307 9.046 1.00 5.32 104 ILE A C 1
ATOM 919 O O . ILE A 1 107 ? 15.079 37.175 9.690 1.00 5.66 104 ILE A O 1
ATOM 924 N N . GLY A 1 108 ? 15.053 35.608 8.080 1.00 5.55 105 GLY A N 1
ATOM 925 C CA . GLY A 1 108 ? 16.431 35.863 7.713 1.00 6.09 105 GLY A CA 1
ATOM 926 C C . GLY A 1 108 ? 17.337 35.728 8.923 1.00 5.88 105 GLY A C 1
ATOM 927 O O . GLY A 1 108 ? 17.208 34.801 9.721 1.00 5.84 105 GLY A O 1
ATOM 928 N N . SER A 1 109 ? 18.264 36.669 9.067 1.00 5.74 106 SER A N 1
ATOM 929 C CA . SER A 1 109 ? 19.228 36.603 10.162 1.00 6.02 106 SER A CA 1
ATOM 930 C C . SER A 1 109 ? 18.595 36.651 11.560 1.00 5.48 106 SER A C 1
ATOM 931 O O . SER A 1 109 ? 19.240 36.275 12.532 1.00 5.72 106 SER A O 1
ATOM 934 N N . GLY A 1 110 ? 17.340 37.094 11.667 1.00 5.39 107 GLY A N 1
ATOM 935 C CA . GLY A 1 110 ? 16.669 37.028 12.953 1.00 5.81 107 GLY A CA 1
ATOM 936 C C . GLY A 1 110 ? 16.553 35.617 13.519 1.00 5.45 107 GLY A C 1
ATOM 937 O O . GLY A 1 110 ? 16.518 35.427 14.741 1.00 5.63 107 GLY A O 1
ATOM 938 N N . VAL A 1 111 ? 16.504 34.611 12.639 1.00 5.40 108 VAL A N 1
ATOM 939 C CA . VAL A 1 111 ? 16.377 33.225 13.084 1.00 5.39 108 VAL A CA 1
ATOM 940 C C . VAL A 1 111 ? 17.571 32.818 13.956 1.00 5.22 108 VAL A C 1
ATOM 941 O O . VAL A 1 111 ? 17.426 31.975 14.839 1.00 5.64 108 VAL A O 1
ATOM 945 N N . VAL A 1 112 ? 18.757 33.390 13.701 1.00 5.38 109 VAL A N 1
ATOM 946 C CA . VAL A 1 112 ? 19.935 33.037 14.480 1.00 5.60 109 VAL A CA 1
ATOM 947 C C . VAL A 1 112 ? 19.778 33.373 15.968 1.00 5.27 109 VAL A C 1
ATOM 948 O O . VAL A 1 112 ? 20.288 32.653 16.821 1.00 5.84 109 VAL A O 1
ATOM 952 N N . ILE A 1 113 ? 19.070 34.460 16.292 1.00 5.34 110 ILE A N 1
ATOM 953 C CA . ILE A 1 113 ? 18.823 34.778 17.695 1.00 5.93 110 ILE A CA 1
ATOM 954 C C . ILE A 1 113 ? 18.073 33.625 18.359 1.00 5.72 110 ILE A C 1
ATOM 955 O O . ILE A 1 113 ? 18.389 33.205 19.476 1.00 6.00 110 ILE A O 1
ATOM 968 N N . ALA A 1 115 ? 17.912 30.476 17.336 1.00 5.65 112 ALA A N 1
ATOM 969 C CA . ALA A 1 115 ? 18.773 29.308 17.400 1.00 6.26 112 ALA A CA 1
ATOM 970 C C . ALA A 1 115 ? 19.711 29.404 18.601 1.00 5.86 112 ALA A C 1
ATOM 971 O O . ALA A 1 115 ? 19.878 28.443 19.360 1.00 6.46 112 ALA A O 1
ATOM 973 N N . ASN A 1 116 ? 20.329 30.570 18.766 1.00 6.32 113 ASN A N 1
ATOM 974 C CA . ASN A 1 116 ? 21.278 30.781 19.853 1.00 6.68 113 ASN A CA 1
ATOM 975 C C . ASN A 1 116 ? 20.615 30.769 21.231 1.00 6.93 113 ASN A C 1
ATOM 976 O O . ASN A 1 116 ? 21.269 30.453 22.221 1.00 8.36 113 ASN A O 1
ATOM 981 N N . ALA A 1 117 ? 19.327 31.090 21.291 1.00 7.07 114 ALA A N 1
ATOM 982 C CA . ALA A 1 117 ? 18.547 31.007 22.525 1.00 7.75 114 ALA A CA 1
ATOM 983 C C . ALA A 1 117 ? 18.174 29.565 22.886 1.00 8.06 114 ALA A C 1
ATOM 984 O O . ALA A 1 117 ? 17.566 29.330 23.938 1.00 9.12 114 ALA A O 1
ATOM 986 N N A LYS A 1 118 ? 18.518 28.611 22.021 0.69 8.05 115 LYS A N 1
ATOM 987 N N B LYS A 1 118 ? 18.496 28.626 21.995 0.31 7.94 115 LYS A N 1
ATOM 988 C CA A LYS A 1 118 ? 18.242 27.183 22.233 0.69 9.47 115 LYS A CA 1
ATOM 989 C CA B LYS A 1 118 ? 18.287 27.187 22.200 0.31 8.80 115 LYS A CA 1
ATOM 990 C C A LYS A 1 118 ? 16.759 26.864 22.217 0.69 11.03 115 LYS A C 1
ATOM 991 C C B LYS A 1 118 ? 16.825 26.750 22.005 0.31 8.92 115 LYS A C 1
ATOM 992 O O A LYS A 1 118 ? 16.316 25.921 22.871 0.69 16.98 115 LYS A O 1
ATOM 993 O O B LYS A 1 118 ? 16.471 25.605 22.295 0.31 10.46 115 LYS A O 1
ATOM 1004 N N . ILE A 1 119 ? 15.987 27.634 21.467 1.00 7.80 116 ILE A N 1
ATOM 1005 C CA . ILE A 1 119 ? 14.572 27.317 21.309 1.00 7.45 116 ILE A CA 1
ATOM 1006 C C . ILE A 1 119 ? 14.259 26.593 20.009 1.00 7.05 116 ILE A C 1
ATOM 1007 O O . ILE A 1 119 ? 13.107 26.254 19.759 1.00 7.73 116 ILE A O 1
ATOM 1012 N N . LEU A 1 120 ? 15.276 26.323 19.200 1.00 6.60 117 LEU A N 1
ATOM 1013 C CA . LEU A 1 120 ? 15.069 25.638 17.927 1.00 6.40 117 LEU A CA 1
ATOM 1014 C C . LEU A 1 120 ? 15.643 24.222 17.925 1.00 6.34 117 LEU A C 1
ATOM 1015 O O . LEU A 1 120 ? 15.704 23.580 16.869 1.00 6.46 117 LEU A O 1
ATOM 1020 N N . GLU A 1 121 ? 16.063 23.712 19.083 1.00 6.61 118 GLU A N 1
ATOM 1021 C CA . GLU A 1 121 ? 16.614 22.364 19.116 1.00 7.17 118 GLU A CA 1
ATOM 1022 C C . GLU A 1 121 ? 15.557 21.341 18.705 1.00 6.61 118 GLU A C 1
ATOM 1023 O O . GLU A 1 121 ? 14.472 21.285 19.291 1.00 7.04 118 GLU A O 1
ATOM 1029 N N . GLU A 1 122 ? 15.870 20.542 17.685 1.00 6.29 119 GLU A N 1
ATOM 1030 C CA . GLU A 1 122 ? 14.967 19.515 17.164 1.00 6.41 119 GLU A CA 1
ATOM 1031 C C . GLU A 1 122 ? 13.705 20.101 16.519 1.00 6.62 119 GLU A C 1
ATOM 1032 O O . GLU A 1 122 ? 12.730 19.385 16.351 1.00 7.39 119 GLU A O 1
ATOM 1038 N N . ILE A 1 123 ? 13.745 21.381 16.140 1.00 6.23 120 ILE A N 1
ATOM 1039 C CA . ILE A 1 123 ? 12.615 22.051 15.506 1.00 6.37 120 ILE A CA 1
ATOM 1040 C C . ILE A 1 123 ? 12.897 22.257 14.022 1.00 6.10 120 ILE A C 1
ATOM 1041 O O . ILE A 1 123 ? 14.015 22.612 13.629 1.00 6.43 120 ILE A O 1
ATOM 1046 N N . ASN A 1 124 ? 11.874 22.043 13.193 1.00 6.23 121 ASN A N 1
ATOM 1047 C CA . ASN A 1 124 ? 11.969 22.315 11.763 1.00 6.38 121 ASN A CA 1
ATOM 1048 C C . ASN A 1 124 ? 11.867 23.806 11.497 1.00 5.97 121 ASN A C 1
ATOM 1049 O O . ASN A 1 124 ? 10.913 24.461 11.949 1.00 6.18 121 ASN A O 1
ATOM 1054 N N . VAL A 1 125 ? 12.835 24.330 10.747 1.00 5.79 122 VAL A N 1
ATOM 1055 C CA . VAL A 1 125 ? 12.935 25.757 10.480 1.00 5.62 122 VAL A CA 1
ATOM 1056 C C . VAL A 1 125 ? 13.472 25.989 9.085 1.00 5.58 122 VAL A C 1
ATOM 1057 O O . VAL A 1 125 ? 13.937 25.060 8.413 1.00 6.59 122 VAL A O 1
ATOM 1061 N N . THR A 1 126 ? 13.442 27.253 8.671 1.00 5.80 123 THR A N 1
ATOM 1062 C CA . THR A 1 126 ? 14.278 27.683 7.583 1.00 6.10 123 THR A CA 1
ATOM 1063 C C . THR A 1 126 ? 15.031 28.938 8.030 1.00 6.27 123 THR A C 1
ATOM 1064 O O . THR A 1 126 ? 14.814 29.432 9.141 1.00 7.08 123 THR A O 1
ATOM 1068 N N . CYS A 1 127 ? 15.943 29.422 7.197 1.00 7.02 124 CYS A N 1
ATOM 1069 C CA . CYS A 1 127 ? 16.822 30.514 7.601 1.00 8.67 124 CYS A CA 1
ATOM 1070 C C . CYS A 1 127 ? 17.539 31.028 6.384 1.00 9.34 124 CYS A C 1
ATOM 1071 O O . CYS A 1 127 ? 17.414 30.478 5.293 1.00 9.98 124 CYS A O 1
ATOM 1074 N N . LEU A 1 128 ? 18.262 32.121 6.565 1.00 9.89 125 LEU A N 1
ATOM 1075 C CA . LEU A 1 128 ? 19.069 32.673 5.511 1.00 11.34 125 LEU A CA 1
ATOM 1076 C C . LEU A 1 128 ? 20.138 31.637 5.166 1.00 11.41 125 LEU A C 1
ATOM 1077 O O . LEU A 1 128 ? 20.796 31.074 6.046 1.00 10.94 125 LEU A O 1
ATOM 1082 N N . SER A 1 129 ? 20.317 31.380 3.879 1.00 13.43 126 SER A N 1
ATOM 1083 C CA . SER A 1 129 ? 21.284 30.394 3.446 1.00 14.57 126 SER A CA 1
ATOM 1084 C C . SER A 1 129 ? 22.684 30.586 4.069 1.00 13.28 126 SER A C 1
ATOM 1085 O O . SER A 1 129 ? 23.304 29.638 4.552 1.00 13.95 126 SER A O 1
ATOM 1088 N N . ALA A 1 130 ? 23.147 31.824 4.106 1.00 12.32 127 ALA A N 1
ATOM 1089 C CA . ALA A 1 130 ? 24.453 32.141 4.681 1.00 12.63 127 ALA A CA 1
ATOM 1090 C C . ALA A 1 130 ? 24.583 31.795 6.166 1.00 10.97 127 ALA A C 1
ATOM 1091 O O . ALA A 1 130 ? 25.698 31.649 6.672 1.00 11.91 127 ALA A O 1
ATOM 1093 N N . ASP A 1 131 ? 23.455 31.672 6.857 1.00 8.70 128 ASP A N 1
ATOM 1094 C CA . ASP A 1 131 ? 23.453 31.490 8.299 1.00 8.33 128 ASP A CA 1
ATOM 1095 C C . ASP A 1 131 ? 23.233 30.036 8.723 1.00 8.70 128 ASP A C 1
ATOM 1096 O O . ASP A 1 131 ? 23.060 29.766 9.920 1.00 9.18 128 ASP A O 1
ATOM 1101 N N A GLU A 1 132 ? 23.240 29.103 7.792 0.58 9.25 129 GLU A N 1
ATOM 1102 N N B GLU A 1 132 ? 23.275 29.119 7.737 0.42 9.28 129 GLU A N 1
ATOM 1103 C CA A GLU A 1 132 ? 22.880 27.742 8.151 0.58 10.13 129 GLU A CA 1
ATOM 1104 C CA B GLU A 1 132 ? 23.126 27.653 7.914 0.42 9.83 129 GLU A CA 1
ATOM 1105 C C A GLU A 1 132 ? 23.866 27.089 9.159 0.58 9.24 129 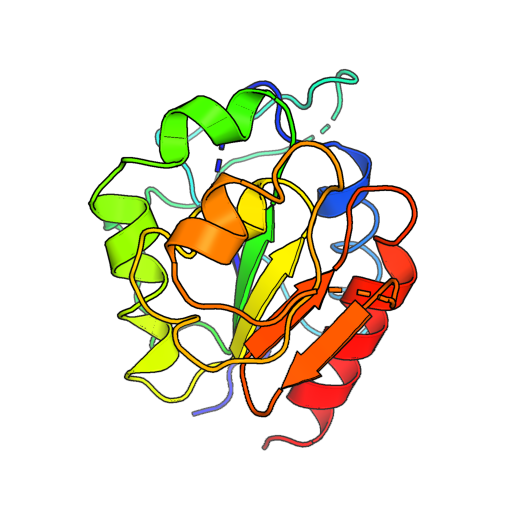GLU A C 1
ATOM 1106 C C B GLU A 1 132 ? 23.856 27.172 9.149 0.42 8.84 129 GLU A C 1
ATOM 1107 O O A GLU A 1 132 ? 23.457 26.214 9.920 0.58 8.91 129 GLU A O 1
ATOM 1108 O O B GLU A 1 132 ? 23.285 26.512 10.023 0.42 8.81 129 GLU A O 1
ATOM 1119 N N . SER A 1 133 ? 25.131 27.525 9.199 1.00 8.79 130 SER A N 1
ATOM 1120 C CA . SER A 1 133 ? 26.050 27.042 10.225 1.00 9.13 130 SER A CA 1
ATOM 1121 C C . SER A 1 133 ? 25.491 27.285 11.630 1.00 7.57 130 SER A C 1
ATOM 1122 O O . SER A 1 133 ? 25.442 26.373 12.467 1.00 7.60 130 SER A O 1
ATOM 1125 N N . HIS A 1 134 ? 25.069 28.519 11.884 1.00 7.52 131 HIS A N 1
ATOM 1126 C CA . HIS A 1 134 ? 24.606 28.887 13.218 1.00 8.06 131 HIS A CA 1
ATOM 1127 C C . HIS A 1 134 ? 23.332 28.165 13.586 1.00 7.38 131 HIS A C 1
ATOM 1128 O O . HIS A 1 134 ? 23.119 27.759 14.736 1.00 8.21 131 HIS A O 1
ATOM 1135 N N . VAL A 1 135 ? 22.451 28.026 12.600 1.00 7.27 132 VAL A N 1
ATOM 1136 C CA . VAL A 1 135 ? 21.158 27.422 12.847 1.00 7.56 132 VAL A CA 1
ATOM 1137 C C . VAL A 1 135 ? 21.302 25.913 13.089 1.00 7.67 132 VAL A C 1
ATOM 1138 O O . VAL A 1 135 ? 20.694 25.366 14.020 1.00 8.28 132 VAL A O 1
ATOM 1142 N N . ARG A 1 136 ? 22.144 25.244 12.298 1.00 7.38 133 ARG A N 1
ATOM 1143 C CA . ARG A 1 136 ? 22.412 23.839 12.548 1.00 7.24 133 ARG A CA 1
ATOM 1144 C C . ARG A 1 136 ? 23.124 23.639 13.884 1.00 6.78 133 ARG A C 1
ATOM 1145 O O . ARG A 1 136 ? 22.882 22.631 14.571 1.00 7.32 133 ARG A O 1
ATOM 1153 N N . HIS A 1 137 ? 23.986 24.580 14.274 1.00 6.67 134 HIS A N 1
ATOM 1154 C CA . HIS A 1 137 ? 24.671 24.473 15.549 1.00 6.77 134 HIS A CA 1
ATOM 1155 C C . HIS A 1 137 ? 23.679 24.451 16.717 1.00 6.86 134 HIS A C 1
ATOM 1156 O O . HIS A 1 137 ? 23.926 23.796 17.739 1.00 7.49 134 HIS A O 1
ATOM 1163 N N . GLY A 1 138 ? 22.558 25.151 16.550 1.00 6.69 135 GLY A N 1
ATOM 1164 C CA . GLY A 1 138 ? 21.469 25.131 17.508 1.00 6.93 135 GLY A CA 1
ATOM 1165 C C . GLY A 1 138 ? 20.534 23.932 17.415 1.00 6.40 135 GLY A C 1
ATOM 1166 O O . GLY A 1 138 ? 19.450 23.957 18.004 1.00 6.72 135 GLY A O 1
ATOM 1167 N N . ASN A 1 139 ? 20.950 22.896 16.686 1.00 6.21 136 ASN A N 1
ATOM 1168 C CA . ASN A 1 139 ? 20.237 21.613 16.605 1.00 6.40 136 ASN A CA 1
ATOM 1169 C C . ASN A 1 139 ? 18.910 21.684 15.855 1.00 6.09 136 ASN A C 1
ATOM 1170 O O . ASN A 1 139 ? 18.098 20.759 15.955 1.00 6.49 136 ASN A O 1
ATOM 1175 N N . ALA A 1 140 ? 18.703 22.740 15.083 1.00 6.42 137 ALA A N 1
ATOM 1176 C CA . ALA A 1 140 ? 17.504 22.842 14.266 1.00 6.83 137 ALA A CA 1
ATOM 1177 C C . ALA A 1 140 ? 17.627 21.994 13.004 1.00 6.81 137 ALA A C 1
ATOM 1178 O O . ALA A 1 140 ? 18.735 21.674 12.564 1.00 7.86 137 ALA A O 1
ATOM 1180 N N . ASN A 1 141 ? 16.485 21.670 12.399 1.00 6.66 138 ASN A N 1
ATOM 1181 C CA . ASN A 1 141 ? 16.451 20.990 11.110 1.00 7.01 138 ASN A CA 1
ATOM 1182 C C . ASN A 1 141 ? 16.100 21.997 10.035 1.00 6.85 138 ASN A C 1
ATOM 1183 O O . ASN A 1 141 ? 15.043 22.618 10.094 1.00 7.45 138 ASN A O 1
ATOM 1188 N N . ILE A 1 142 ? 16.975 22.159 9.050 1.00 7.65 139 ILE A N 1
ATOM 1189 C CA . ILE A 1 142 ? 16.745 23.141 8.005 1.00 8.11 139 ILE A CA 1
ATOM 1190 C C . ILE A 1 142 ? 15.933 22.533 6.870 1.00 7.61 139 ILE A C 1
ATOM 1191 O O . ILE A 1 142 ? 16.375 21.589 6.191 1.00 9.47 139 ILE A O 1
ATOM 1212 N N A SER A 1 144 ? 13.820 22.737 3.284 0.48 6.78 141 SER A N 1
ATOM 1213 N N B SER A 1 144 ? 13.869 22.711 3.155 0.52 8.23 141 SER A N 1
ATOM 1214 C CA A SER A 1 144 ? 13.991 23.332 1.972 0.48 7.15 141 SER A CA 1
ATOM 1215 C CA B SER A 1 144 ? 13.964 23.345 1.842 0.52 9.06 141 SER A CA 1
ATOM 1216 C C A SER A 1 144 ? 12.709 24.081 1.607 0.48 7.07 141 SER A C 1
ATOM 1217 C C B SER A 1 144 ? 12.693 24.122 1.548 0.52 8.09 141 SER A C 1
ATOM 1218 O O A SER A 1 144 ? 11.975 23.682 0.703 0.48 7.60 141 SER A O 1
ATOM 1219 O O B SER A 1 144 ? 11.954 23.792 0.619 0.52 8.88 141 SER A O 1
ATOM 1224 N N . GLU A 1 145 ? 12.444 25.173 2.322 1.00 7.31 142 GLU A N 1
ATOM 1225 C CA . GLU A 1 145 ? 11.225 25.953 2.168 1.00 7.38 142 GLU A CA 1
ATOM 1226 C C . GLU A 1 145 ? 11.532 27.415 2.448 1.00 6.81 142 GLU A C 1
ATOM 1227 O O . GLU A 1 145 ? 12.474 27.744 3.180 1.00 7.81 142 GLU A O 1
ATOM 1233 N N . ASN A 1 146 ? 10.688 28.291 1.913 1.00 6.52 143 ASN A N 1
ATOM 1234 C CA . ASN A 1 146 ? 10.790 29.719 2.175 1.00 6.56 143 ASN A CA 1
ATOM 1235 C C . ASN A 1 146 ? 10.271 30.120 3.552 1.00 6.22 143 ASN A C 1
ATOM 1236 O O . ASN A 1 146 ? 10.775 31.081 4.139 1.00 6.23 143 ASN A O 1
ATOM 1241 N N . VAL A 1 147 ? 9.243 29.418 4.030 1.00 5.85 144 VAL A N 1
ATOM 1242 C CA . VAL A 1 147 ? 8.611 29.680 5.321 1.00 6.20 144 VAL A CA 1
ATOM 1243 C C . VAL A 1 147 ? 8.277 28.337 5.950 1.00 5.99 144 VAL A C 1
ATOM 1244 O O . VA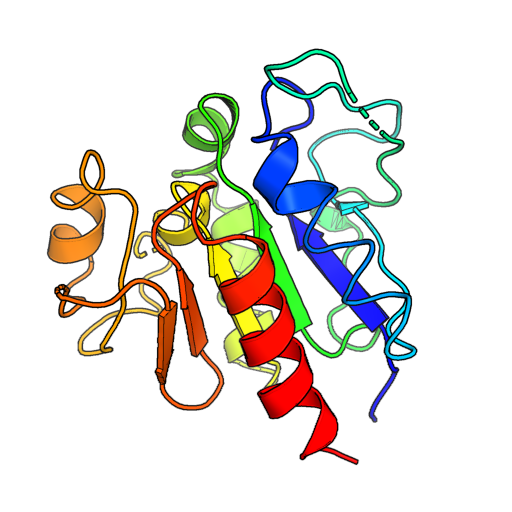L A 1 147 ? 7.859 27.399 5.244 1.00 6.59 144 VAL A O 1
ATOM 1248 N N . VAL A 1 148 ? 8.472 28.222 7.261 1.00 6.01 145 VAL A N 1
ATOM 1249 C CA . VAL A 1 148 ? 8.150 26.994 7.986 1.00 6.28 145 VAL A CA 1
ATOM 1250 C C . VAL A 1 148 ? 7.395 27.342 9.252 1.00 6.18 145 VAL A C 1
ATOM 1251 O O . VAL A 1 148 ? 7.875 28.114 10.087 1.00 6.82 145 VAL A O 1
ATOM 1255 N N . VAL A 1 149 ? 6.214 26.745 9.409 1.00 6.75 146 VAL A N 1
ATOM 1256 C CA . VAL A 1 149 ? 5.430 26.865 10.629 1.00 7.15 146 VAL A CA 1
ATOM 1257 C C . VAL A 1 149 ? 5.575 25.569 11.417 1.00 6.89 146 VAL A C 1
ATOM 1258 O O . VAL A 1 149 ? 5.222 24.493 10.917 1.00 8.05 146 VAL A O 1
ATOM 1262 N N . SER A 1 150 ? 6.082 25.675 12.643 1.00 6.88 147 SER A N 1
ATOM 1263 C CA . SER A 1 150 ? 6.274 24.529 13.530 1.00 7.52 147 SER A CA 1
ATOM 1264 C C . SER A 1 150 ? 5.614 24.856 14.863 1.00 7.73 147 SER A C 1
ATOM 1265 O O . SER A 1 150 ? 6.255 25.379 15.781 1.00 7.66 147 SER A O 1
ATOM 1268 N N . GLY A 1 151 ? 4.314 24.593 14.959 1.00 8.63 148 GLY A N 1
ATOM 1269 C CA . GLY A 1 151 ? 3.565 24.980 16.137 1.00 9.21 148 GLY A CA 1
ATOM 1270 C C . GLY A 1 151 ? 3.533 26.489 16.288 1.00 9.11 148 GLY A C 1
ATOM 1271 O O . GLY A 1 151 ? 3.081 27.194 15.387 1.00 10.28 148 GLY A O 1
ATOM 1272 N N . ASN A 1 152 ? 4.027 26.984 17.420 1.00 8.74 149 ASN A N 1
ATOM 1273 C CA . ASN A 1 152 ? 4.067 28.419 17.682 1.00 8.72 149 ASN A CA 1
ATOM 1274 C C . ASN A 1 152 ? 5.326 29.096 17.144 1.00 7.23 149 ASN A C 1
ATOM 1275 O O . ASN A 1 152 ? 5.478 30.294 17.315 1.00 8.06 149 ASN A O 1
ATOM 1280 N N . ILE A 1 153 ? 6.221 28.332 16.520 1.00 6.42 150 ILE A N 1
ATOM 1281 C CA . ILE A 1 153 ? 7.449 28.870 15.954 1.00 6.30 150 ILE A CA 1
ATOM 1282 C C . ILE A 1 153 ? 7.269 29.028 14.448 1.00 6.51 150 ILE A C 1
ATOM 1283 O O . ILE A 1 153 ? 6.844 28.092 13.767 1.00 7.49 150 ILE A O 1
ATOM 1288 N N . VAL A 1 154 ? 7.598 30.205 13.924 1.00 5.60 151 VAL A N 1
ATOM 1289 C CA . VAL A 1 154 ? 7.503 30.456 12.493 1.00 5.95 151 VAL A CA 1
ATOM 1290 C C . VAL A 1 154 ? 8.826 31.058 12.026 1.00 5.70 151 VAL A C 1
ATOM 1291 O O . VAL A 1 154 ? 9.321 32.003 12.634 1.00 6.46 151 VAL A O 1
ATOM 1295 N N . THR A 1 155 ? 9.410 30.495 10.970 1.00 5.55 152 THR A N 1
ATOM 1296 C CA . THR A 1 155 ? 10.662 31.015 10.447 1.00 5.83 152 THR A CA 1
ATOM 1297 C C . THR A 1 155 ? 10.554 31.221 8.940 1.00 5.30 152 THR A C 1
ATOM 1298 O O . THR A 1 155 ? 9.729 30.587 8.256 1.00 6.16 152 THR A O 1
ATOM 1302 N N . ALA A 1 156 ? 11.396 32.108 8.414 1.00 5.53 153 ALA A N 1
ATOM 1303 C CA . ALA A 1 156 ? 11.456 32.363 6.985 1.00 5.76 153 ALA A CA 1
ATOM 1304 C C . ALA A 1 156 ? 12.883 32.680 6.580 1.00 5.47 153 ALA A C 1
ATOM 1305 O O . ALA A 1 156 ? 13.717 33.069 7.403 1.00 6.11 153 ALA A O 1
ATOM 1307 N N . ASN A 1 157 ? 13.158 32.535 5.286 1.00 5.78 154 ASN A N 1
ATOM 1308 C CA . ASN A 1 157 ? 14.539 32.486 4.821 1.00 6.41 154 ASN A CA 1
ATOM 1309 C C . ASN A 1 157 ? 15.156 33.806 4.357 1.00 7.69 154 ASN A C 1
ATOM 1310 O O . ASN A 1 157 ? 16.225 33.787 3.768 1.00 10.40 154 ASN A O 1
ATOM 1315 N N . GLY A 1 158 ? 14.517 34.942 4.624 1.00 7.11 155 GLY A N 1
ATOM 1316 C CA . GLY A 1 158 ? 15.104 36.230 4.296 1.00 7.68 155 GLY A CA 1
ATOM 1317 C C . GLY A 1 158 ? 14.155 37.140 3.557 1.00 7.12 155 GLY A C 1
ATOM 1318 O O . GLY A 1 158 ? 12.947 36.872 3.463 1.00 6.99 155 GLY A O 1
ATOM 1319 N N . PRO A 1 159 ? 14.687 38.244 3.014 1.00 7.43 156 PRO A N 1
ATOM 1320 C CA . PRO A 1 159 ? 13.820 39.323 2.546 1.00 8.01 156 PRO A CA 1
ATOM 1321 C C . PRO A 1 159 ? 12.929 38.938 1.374 1.00 7.95 156 PRO A C 1
ATOM 1322 O O . PRO A 1 159 ? 11.853 39.516 1.259 1.00 8.27 156 PRO A O 1
ATOM 1326 N N A THR A 1 160 ? 13.339 37.954 0.558 0.64 8.32 157 THR A N 1
ATOM 1327 N N B THR A 1 160 ? 13.326 37.980 0.547 0.36 8.84 157 THR A N 1
ATOM 1328 C CA A THR A 1 160 ? 12.521 37.497 -0.575 0.64 9.50 157 THR A CA 1
ATOM 1329 C CA B THR A 1 160 ? 12.475 37.592 -0.569 0.36 10.60 157 THR A CA 1
ATOM 1330 C C A THR A 1 160 ? 11.240 36.804 -0.122 0.64 9.43 157 THR A C 1
ATOM 1331 C C B THR A 1 160 ? 11.162 36.966 -0.071 0.36 10.32 157 THR A C 1
ATOM 1332 O O A THR A 1 160 ? 10.320 36.601 -0.911 0.64 11.88 157 THR A O 1
ATOM 1333 O O B THR A 1 160 ? 10.138 37.007 -0.759 0.36 12.25 157 THR A O 1
ATOM 1340 N N . SER A 1 161 ? 11.179 36.439 1.150 1.00 7.80 158 SER A N 1
ATOM 1341 C CA . SER A 1 161 ? 10.024 35.745 1.697 1.00 7.22 158 SER A CA 1
ATOM 1342 C C . SER A 1 161 ? 9.230 36.569 2.705 1.00 6.31 158 SER A C 1
ATOM 1343 O O . SER A 1 161 ? 8.423 36.024 3.446 1.00 6.86 158 SER A O 1
ATOM 1346 N N . SER A 1 162 ? 9.438 37.882 2.726 1.00 6.30 159 SER A N 1
ATOM 1347 C CA . SER A 1 162 ? 8.814 38.727 3.741 1.00 6.60 159 SER A CA 1
ATOM 1348 C C . SER A 1 162 ? 7.285 38.640 3.766 1.00 6.12 159 SER A C 1
ATOM 1349 O O . SER A 1 162 ? 6.673 38.552 4.847 1.00 6.40 159 SER A O 1
ATOM 1352 N N . LYS A 1 163 ? 6.667 38.699 2.593 1.00 6.72 160 LYS A N 1
ATOM 1353 C CA . LYS A 1 163 ? 5.207 38.664 2.540 1.00 7.10 160 LYS A CA 1
ATOM 1354 C C . LYS A 1 163 ? 4.650 37.284 2.903 1.00 6.95 160 LYS A C 1
ATOM 1355 O O . LYS A 1 163 ? 3.679 37.163 3.668 1.00 7.16 160 LYS A O 1
ATOM 1361 N N . ASP A 1 164 ? 5.271 36.239 2.368 1.00 7.58 161 ASP A N 1
ATOM 1362 C CA . ASP A 1 164 ? 4.851 34.885 2.720 1.00 9.02 161 ASP A CA 1
ATOM 1363 C C . ASP A 1 164 ? 4.982 34.627 4.227 1.00 7.17 161 ASP A C 1
ATOM 1364 O O . ASP A 1 164 ? 4.123 33.989 4.852 1.00 7.00 161 ASP A O 1
ATOM 1369 N N . PHE A 1 165 ? 6.067 35.127 4.808 1.00 6.28 162 PHE A N 1
ATOM 1370 C CA . PHE A 1 165 ? 6.315 35.022 6.239 1.00 6.18 162 PHE A 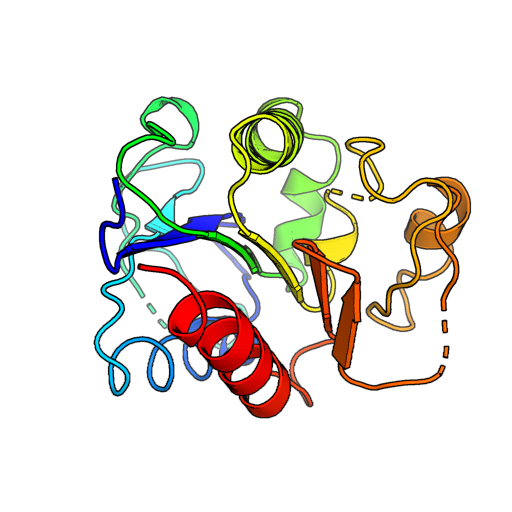CA 1
ATOM 1371 C C . PHE A 1 165 ? 5.198 35.709 7.015 1.00 5.70 162 PHE A C 1
ATOM 1372 O O . PHE A 1 165 ? 4.608 35.132 7.926 1.00 5.90 162 PHE A O 1
ATOM 1380 N N . ALA A 1 166 ? 4.928 36.965 6.681 1.00 5.76 163 ALA A N 1
ATOM 1381 C CA . ALA A 1 166 ? 3.903 37.717 7.397 1.00 6.33 163 ALA A CA 1
ATOM 1382 C C . ALA A 1 166 ? 2.537 37.041 7.277 1.00 6.23 163 ALA A C 1
ATOM 1383 O O . ALA A 1 166 ? 1.792 36.930 8.261 1.00 6.48 163 ALA A O 1
ATOM 1385 N N . ASN A 1 167 ? 2.192 36.581 6.072 1.00 6.72 164 ASN A N 1
ATOM 1386 C CA . ASN A 1 167 ? 0.921 35.891 5.897 1.00 7.63 164 ASN A CA 1
ATOM 1387 C C . ASN A 1 167 ? 0.841 34.628 6.758 1.00 7.34 164 ASN A C 1
ATOM 1388 O O . ASN A 1 167 ? -0.221 34.312 7.311 1.00 7.44 164 ASN A O 1
ATOM 1393 N N . ALA A 1 168 ? 1.952 33.893 6.862 1.00 6.64 165 ALA A N 1
ATOM 1394 C CA . ALA A 1 168 ? 1.967 32.686 7.690 1.00 7.14 165 ALA A CA 1
ATOM 1395 C C . ALA A 1 168 ? 1.782 33.014 9.172 1.00 6.76 165 ALA A C 1
ATOM 1396 O O . ALA A 1 168 ? 1.043 32.332 9.878 1.00 7.40 165 ALA A O 1
ATOM 1398 N N . VAL A 1 169 ? 2.442 34.075 9.642 1.00 6.72 166 VAL A N 1
ATOM 1399 C CA . VAL A 1 169 ? 2.283 34.515 11.023 1.00 6.75 166 VAL A CA 1
ATOM 1400 C C . VAL A 1 169 ? 0.830 34.930 11.299 1.00 6.84 166 VAL A C 1
ATOM 1401 O O . VAL A 1 169 ? 0.253 34.542 12.324 1.00 7.31 166 VAL A O 1
ATOM 1405 N N . VAL A 1 170 ? 0.237 35.711 10.390 1.00 6.77 167 VAL A N 1
ATOM 1406 C CA . VAL A 1 170 ? -1.166 36.098 10.539 1.00 7.28 167 VAL A CA 1
ATOM 1407 C C . VAL A 1 170 ? -2.063 34.853 10.601 1.00 7.56 167 VAL A C 1
ATOM 1408 O O . VAL A 1 170 ? -2.998 34.806 11.405 1.00 8.30 167 VAL A O 1
ATOM 1412 N N . GLY A 1 171 ? -1.796 33.851 9.759 1.00 8.13 168 GLY A N 1
ATOM 1413 C CA . GLY A 1 171 ? -2.580 32.627 9.788 1.00 8.99 168 GLY A CA 1
ATOM 1414 C C . GLY A 1 171 ? -2.537 31.942 11.145 1.00 9.07 168 GLY A C 1
ATOM 1415 O O . GLY A 1 171 ? -3.559 31.495 11.666 1.00 10.42 168 GLY A O 1
ATOM 1416 N N . VAL A 1 172 ? -1.359 31.862 11.749 1.00 8.78 169 VAL A N 1
ATOM 1417 C CA . VAL A 1 172 ? -1.246 31.270 13.081 1.00 9.28 169 VAL A CA 1
ATOM 1418 C C . VAL A 1 172 ? -2.000 32.112 14.118 1.00 9.35 169 VAL A C 1
ATOM 1419 O O . VAL A 1 172 ? -2.778 31.595 14.906 1.00 10.82 169 VAL A O 1
ATOM 1423 N N . LEU A 1 173 ? -1.805 33.419 14.080 1.00 8.75 170 LEU A N 1
ATOM 1424 C CA . LEU A 1 173 ? -2.462 34.290 15.042 1.00 8.80 170 LEU A CA 1
ATOM 1425 C C . LEU A 1 173 ? -3.981 34.284 14.912 1.00 9.15 170 LEU A C 1
ATOM 1426 O O . LEU A 1 173 ? -4.702 34.331 15.913 1.00 9.98 170 LEU A O 1
ATOM 1431 N N . ASN A 1 174 ? -4.485 34.227 13.686 1.00 9.94 171 ASN A N 1
ATOM 1432 C CA . ASN A 1 174 ? -5.933 34.293 13.489 1.00 10.95 171 ASN A CA 1
ATOM 1433 C C . ASN A 1 174 ? -6.646 33.037 13.976 1.00 12.34 171 ASN A C 1
ATOM 1434 O O . ASN A 1 174 ? -7.866 33.033 14.148 1.00 13.87 171 ASN A O 1
ATOM 1439 N N . SER A 1 175 ? -5.897 31.969 14.214 1.00 13.44 172 SER A N 1
ATOM 1440 C CA . SER A 1 175 ? -6.507 30.777 14.780 1.00 16.84 172 SER A CA 1
ATOM 1441 C C . SER A 1 175 ? -6.607 30.841 16.311 1.00 17.43 172 SER A C 1
ATOM 1442 O O . SER A 1 175 ? -7.133 29.919 16.940 1.00 20.04 172 SER A O 1
ATOM 1445 N N . LEU A 1 176 ? -6.133 31.939 16.897 1.00 16.46 173 LEU A N 1
ATOM 1446 C CA . LEU A 1 176 ? -6.217 32.157 18.341 1.00 16.89 173 LEU A CA 1
ATOM 1447 C C . LEU A 1 176 ? -7.331 33.137 18.703 1.00 15.67 173 LEU A C 1
ATOM 1448 O O . LEU A 1 176 ? -7.684 34.023 17.907 1.00 16.38 173 LEU A O 1
ATOM 1453 N N . SER A 1 177 ? -7.861 33.006 19.914 0.64 12.74 174 SER A N 1
ATOM 1454 C CA . SER A 1 177 ? -8.853 33.950 20.418 0.64 12.58 174 SER A CA 1
ATOM 1455 C C . SER A 1 177 ? -8.439 34.497 21.775 0.64 13.29 174 SER A C 1
ATOM 1456 O O . SER A 1 177 ? -9.051 35.455 22.269 0.64 13.49 174 SER A O 1
#

Nearest PDB structures (foldseek):
  4hcj-assembly1_A  TM=1.006E+00  e=1.889E-33  Brachyspira murdochii DSM 12563
  6q3t-assembly1_A  TM=9.450E-01  e=1.046E-13  Pyrococcus horikoshii
  3fse-assembly1_A  TM=9.438E-01  e=1.013E-12  Trichormus variabilis ATCC 29413
  3fse-assembly1_B  TM=9.298E-01  e=1.075E-12  Trichormus variabilis ATCC 29413
  3p9p-assembly1_C  TM=8.578E-01  e=1.225E-05  Escherichia coli K-12

Foldseek 3Di:
DAALEEEEEELEAFAVLLPPVLCVLSVVLSRHYAYEYQDFAHGAHNVGDDTHDYHLVRDDLVNHQEYEYTHGPRCVVVLQPPSLLVVQVVQVVVVHAYEYEERSLSVLSNLPQADHEEEYAPVCVVSNVVSNHHYPDQWDDTRSYIYGYHSVCSNVRSVVNSVNSVVDD

CATH classification: 3.40.50.880

B-factor: mean 13.01, std 9.39, range [4.92, 98.97]

Organism: Brachyspira murdochii (strain ATCC 51284 / DSM 12563 / 56-150) (NCBI:txid526224)

Secondary structure (DSSP, 8-state):
----EEEE---EEE-HHHHHHHHHHHHHTT-EEEEEESSSEE-EETT---EE-EEGGG--GGG-SEEEE--SGGGGGGTT-HHHHHHHHHHHHTT-EEEEEGGGGG--TTS--TT-B----GGGHHHHHHTT-B---SEEEETTEEEE-SGGGHHHHHHHHHHHHHT--

InterPro domains:
  IPR002818 DJ-1/PfpI [PF01965] (9-167)
  IPR029062 Class I glutamine amidotransferase-like [G3DSA:3.40.50.880] (1-174)
  IPR029062 Class I glutamine amidotransferase-like [SSF52317] (6-170)
  IPR050325 Protein/nucleic acid deglycase [PTHR48094] (7-171)

Sequence (169 aa):
GKTNNILYVSSGQQNFQDEEYFEESKKKIFEESSAGYKKTKKVSSTFIGTAQGKLGGTNNIDLLFSEVDDAVVEEFDAVVFVGGIGCITLWDDWRTQGLAKKLFLDNQQKIVAGIGSGVVIANAKKILEEINVTCLSADEESHVRHGNANISSENVVVSGNIVTANGPTTSSKDFANAVVGVLNSLS

Solvent-accessible surface area: 7562 Å² total

Radius of 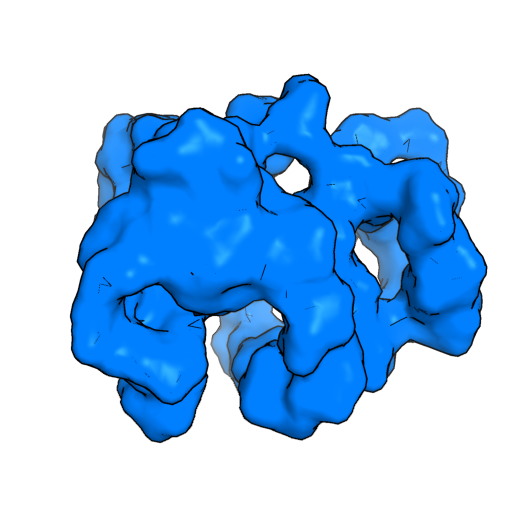gyration: 13.98 Å; Cα contacts (8 Å, |Δi|>4): 423; chains: 1; bounding box: 35×37×29 Å